Protein AF-A0A1V5V746-F1 (afdb_monomer_lite)

Sequence (304 aa):
MTKQKDRKTCINAGLAGAAGDVVSRYGSGVKEHIVAYGGVDNETGQTSKRSLKKISNYNRGNSDALNYDRVTKSQAGFSAEVKEVARRRAEEVIQGKKPTTVRTDDISGHMNDPLFDITSVISSNGDPISGASIQMKFMGSSPENAVDKMLGKSFQKYIDNNVKIMVPSDYYDGMKAELQKKIVSLEKKIERLKEQGKTDVLKQAQLDKYKVLDKNLQKSKVSNKEALEARNTPRLSTAKDVLRTGHRAGVKQAKTGALKMPVCCTVRLARKKEVIPISISAGWMRTWKQKRHWSSVAITARTY

pLDDT: mean 75.91, std 20.86, range [24.81, 95.69]

Secondary structure (DSSP, 8-state):
-HHHHHHHHHHHHHHHHHHHHHHHHHHHHHHHHHHHHHSB-TTT--B-S--HHHHHTS----TTSTTHHHHHHHHHHHHHHHHHHHHHHHHHHHTT-----EEGGGSTT-TT-SS-SEES-B-TTSPBPTTTEEEE----SSHHHHHHHHTSGGGHHHHHTT-EEEE-HHHHHHHHHHHHHHHHHHHHHHHHHHHTT---HHHHHHHHHHHHHHHHEEE-SS-HHHHHHHHH-HHHHHHHHHHHHHHHHHHHHHHHHHHHS-TT-----------PPP--------------------------

Structure (mmCIF, N/CA/C/O backbone):
data_AF-A0A1V5V746-F1
#
_entry.id   AF-A0A1V5V746-F1
#
loop_
_atom_site.group_PDB
_atom_site.id
_atom_site.type_symbol
_atom_site.label_atom_id
_atom_site.label_alt_id
_atom_site.label_comp_id
_atom_site.label_asym_id
_atom_site.label_entity_id
_atom_site.label_seq_id
_atom_site.pdbx_PDB_ins_code
_atom_site.Cartn_x
_atom_site.Cartn_y
_atom_site.Cartn_z
_atom_site.occupancy
_atom_site.B_iso_or_equiv
_atom_site.auth_seq_id
_atom_site.auth_comp_id
_atom_site.auth_asym_id
_atom_site.auth_atom_id
_atom_site.pdbx_PDB_model_num
ATOM 1 N N . MET A 1 1 ? -0.606 -37.998 -43.454 1.00 53.44 1 MET A N 1
ATOM 2 C CA . MET A 1 1 ? 0.516 -37.362 -42.716 1.00 53.44 1 MET A CA 1
ATOM 3 C C . MET A 1 1 ? 0.375 -35.842 -42.533 1.00 53.44 1 MET A C 1
ATOM 5 O O . MET A 1 1 ? 0.948 -35.317 -41.588 1.00 53.44 1 MET A O 1
ATOM 9 N N . THR A 1 2 ? -0.403 -35.129 -43.355 1.00 60.75 2 THR A N 1
ATOM 10 C CA . THR A 1 2 ? -0.594 -33.660 -43.307 1.00 60.75 2 THR A CA 1
ATOM 11 C C . THR A 1 2 ? -1.330 -33.157 -42.057 1.00 60.75 2 THR A C 1
ATOM 13 O O . THR A 1 2 ? -0.754 -32.390 -41.293 1.00 60.75 2 THR A O 1
ATOM 16 N N . LYS A 1 3 ? -2.505 -33.714 -41.718 1.00 61.56 3 LYS A N 1
ATOM 17 C CA . LYS A 1 3 ? -3.311 -33.278 -40.548 1.00 61.56 3 LYS A CA 1
ATOM 18 C C . LYS A 1 3 ? -2.562 -33.261 -39.202 1.00 61.56 3 LYS A C 1
ATOM 20 O O . LYS A 1 3 ? -2.829 -32.418 -38.350 1.00 61.56 3 LYS A O 1
ATOM 25 N N . GLN A 1 4 ? -1.629 -34.191 -38.979 1.00 64.19 4 GLN A N 1
ATOM 26 C CA . GLN A 1 4 ? -0.856 -34.260 -37.731 1.00 64.19 4 GLN A CA 1
ATOM 27 C C . GLN A 1 4 ? 0.259 -33.205 -37.680 1.00 64.19 4 GLN A C 1
ATOM 29 O O . GLN A 1 4 ? 0.575 -32.702 -36.601 1.00 64.19 4 GLN A O 1
ATOM 34 N N . LYS A 1 5 ? 0.835 -32.856 -38.838 1.00 65.44 5 LYS A N 1
ATOM 35 C CA . LYS A 1 5 ? 1.817 -31.776 -38.974 1.00 65.44 5 LYS A CA 1
ATOM 36 C C . LYS A 1 5 ? 1.133 -30.422 -38.772 1.00 65.44 5 LYS A C 1
ATOM 38 O O . LYS A 1 5 ? 1.600 -29.642 -37.952 1.00 65.44 5 LYS A O 1
ATOM 43 N N . ASP A 1 6 ? -0.036 -30.223 -39.376 1.00 65.88 6 ASP A N 1
ATOM 44 C CA . ASP A 1 6 ? -0.824 -28.988 -39.256 1.00 65.88 6 ASP A CA 1
ATOM 45 C C . ASP A 1 6 ? -1.304 -28.748 -37.815 1.00 65.88 6 ASP A C 1
ATOM 47 O O . ASP A 1 6 ? -1.201 -27.639 -37.288 1.00 65.88 6 ASP A O 1
ATOM 51 N N . ARG A 1 7 ? -1.721 -29.815 -37.114 1.00 63.22 7 ARG A N 1
ATOM 52 C CA . ARG A 1 7 ? -2.071 -29.751 -35.685 1.00 63.22 7 ARG A CA 1
ATOM 53 C C . ARG A 1 7 ? -0.875 -29.361 -34.810 1.00 63.22 7 ARG A C 1
ATOM 55 O O . ARG A 1 7 ? -1.035 -28.544 -33.907 1.00 63.22 7 ARG A O 1
ATOM 62 N N . LYS A 1 8 ? 0.318 -29.914 -35.066 1.00 69.94 8 LYS A N 1
ATOM 63 C CA . LYS A 1 8 ? 1.549 -29.535 -34.345 1.00 69.94 8 LYS A CA 1
ATOM 64 C C . LYS A 1 8 ? 1.924 -28.076 -34.611 1.00 69.94 8 LYS A C 1
ATOM 66 O O . LYS A 1 8 ? 2.254 -27.368 -33.667 1.00 69.94 8 LYS A O 1
ATOM 71 N N . THR A 1 9 ? 1.817 -27.611 -35.854 1.00 70.00 9 THR A N 1
ATOM 72 C CA . THR A 1 9 ? 2.080 -26.211 -36.219 1.00 70.00 9 THR A CA 1
ATOM 73 C C . THR A 1 9 ? 1.116 -25.253 -35.519 1.00 70.00 9 THR A C 1
ATOM 75 O O . THR A 1 9 ? 1.559 -24.263 -34.947 1.00 70.00 9 THR A O 1
ATOM 78 N N . CYS A 1 10 ? -0.180 -25.573 -35.472 1.00 64.69 10 CYS A N 1
ATOM 79 C CA . CYS A 1 10 ? -1.184 -24.771 -34.767 1.00 64.69 10 CYS A CA 1
ATOM 80 C C . CYS A 1 10 ? -0.933 -24.723 -33.246 1.00 64.69 10 CYS A C 1
ATOM 82 O O . CYS A 1 10 ? -0.973 -23.650 -32.644 1.00 64.69 10 CYS A O 1
ATOM 84 N N . ILE A 1 11 ? -0.590 -25.860 -32.627 1.00 71.44 11 ILE A N 1
ATOM 85 C CA . ILE A 1 11 ? -0.224 -25.919 -31.201 1.00 71.44 11 ILE A CA 1
ATOM 86 C C . ILE A 1 11 ? 1.036 -25.088 -30.928 1.00 71.44 11 ILE A C 1
ATOM 88 O O . ILE A 1 11 ? 1.058 -24.311 -29.975 1.00 71.44 11 ILE A O 1
ATOM 92 N N . ASN A 1 12 ? 2.059 -25.202 -31.776 1.00 70.75 12 ASN A N 1
ATOM 93 C CA . ASN A 1 12 ? 3.304 -24.447 -31.642 1.00 70.75 12 ASN A CA 1
ATOM 94 C C . ASN A 1 12 ? 3.083 -22.940 -31.822 1.00 70.75 12 ASN A C 1
ATOM 96 O O . ASN A 1 12 ? 3.614 -22.157 -31.042 1.00 70.75 12 ASN A O 1
ATOM 100 N N . ALA A 1 13 ? 2.259 -22.528 -32.788 1.00 67.25 13 ALA A N 1
ATOM 101 C CA . ALA A 1 13 ? 1.886 -21.129 -32.980 1.00 67.25 13 ALA A CA 1
ATOM 102 C C . ALA A 1 13 ? 1.096 -20.584 -31.777 1.00 67.25 13 ALA A C 1
ATOM 104 O O . ALA A 1 13 ? 1.386 -19.494 -31.289 1.00 67.25 13 ALA A O 1
ATOM 105 N N . GLY A 1 14 ? 0.158 -21.364 -31.230 1.00 69.38 14 GLY A N 1
ATOM 106 C CA . GLY A 1 14 ? -0.585 -20.996 -30.021 1.00 69.38 14 GLY A CA 1
ATOM 107 C C . GLY A 1 14 ? 0.285 -20.937 -28.758 1.00 69.38 14 GLY A C 1
ATOM 108 O O . GLY A 1 14 ? 0.050 -20.104 -27.881 1.00 69.38 14 GLY A O 1
ATOM 109 N N . LEU A 1 15 ? 1.306 -21.792 -28.653 1.00 69.62 15 LEU A N 1
ATOM 110 C CA . LEU A 1 15 ? 2.321 -21.744 -27.597 1.00 69.62 15 LEU A CA 1
ATOM 111 C C . 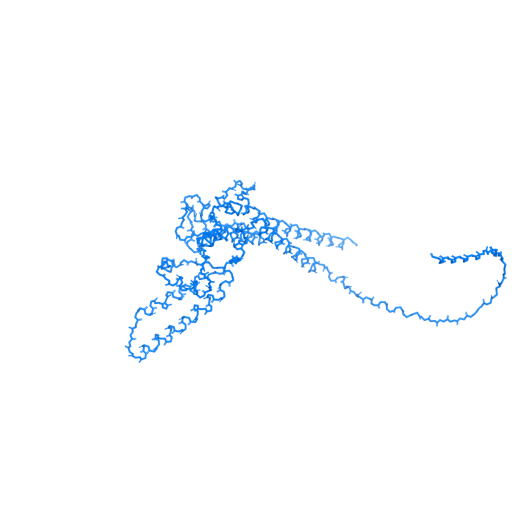LEU A 1 15 ? 3.222 -20.515 -27.738 1.00 69.62 15 LEU A C 1
ATOM 113 O O . LEU A 1 15 ? 3.442 -19.820 -26.749 1.00 69.62 15 LEU A O 1
ATOM 117 N N . ALA A 1 16 ? 3.697 -20.225 -28.950 1.00 71.25 16 ALA A N 1
ATOM 118 C CA . ALA A 1 16 ? 4.521 -19.058 -29.243 1.00 71.25 16 ALA A CA 1
ATOM 119 C C . ALA A 1 16 ? 3.759 -17.752 -28.973 1.00 71.25 16 ALA A C 1
ATOM 121 O O . ALA A 1 16 ? 4.287 -16.870 -28.303 1.00 71.25 16 ALA A O 1
ATOM 122 N N . GLY A 1 17 ? 2.494 -17.662 -29.397 1.00 71.44 17 GLY A N 1
ATOM 123 C CA . GLY A 1 17 ? 1.629 -16.519 -29.105 1.00 71.44 17 GLY A CA 1
ATOM 124 C C . GLY A 1 17 ? 1.370 -16.341 -27.607 1.00 71.44 17 GLY A C 1
ATOM 125 O O . GLY A 1 17 ? 1.505 -15.239 -27.084 1.00 71.44 17 GLY A O 1
ATOM 126 N N . ALA A 1 18 ? 1.081 -17.428 -26.882 1.00 71.50 18 ALA A N 1
ATOM 127 C CA . ALA A 1 18 ? 0.884 -17.369 -25.432 1.00 71.50 18 ALA A CA 1
ATOM 128 C C . ALA A 1 18 ? 2.172 -17.002 -24.671 1.00 71.50 18 ALA A C 1
ATOM 130 O O . ALA A 1 18 ? 2.116 -16.275 -23.682 1.00 71.50 18 ALA A O 1
ATOM 131 N N . ALA A 1 19 ? 3.332 -17.488 -25.120 1.00 73.94 19 ALA A N 1
ATOM 132 C CA . ALA A 1 19 ? 4.621 -17.102 -24.556 1.00 73.94 19 ALA A CA 1
ATOM 133 C C . ALA A 1 19 ? 4.940 -15.627 -24.848 1.00 73.94 19 ALA A C 1
ATOM 135 O O . ALA A 1 19 ? 5.371 -14.919 -23.941 1.00 73.94 19 ALA A O 1
ATOM 136 N N . GLY A 1 20 ? 4.669 -15.155 -26.069 1.00 77.62 20 GLY A N 1
ATOM 137 C CA . GLY A 1 20 ? 4.836 -13.755 -26.464 1.00 77.62 20 GLY A CA 1
ATOM 138 C C . GLY A 1 20 ? 3.977 -12.798 -25.636 1.00 77.62 20 GLY A C 1
ATOM 139 O O . GLY A 1 20 ? 4.490 -11.799 -25.139 1.00 77.62 20 GLY A O 1
ATOM 140 N N . ASP A 1 21 ? 2.707 -13.138 -25.400 1.00 82.00 21 ASP A N 1
ATOM 141 C CA . ASP A 1 21 ? 1.797 -12.351 -24.553 1.00 82.00 21 ASP A CA 1
ATOM 142 C C . ASP A 1 21 ? 2.277 -12.287 -23.091 1.00 82.00 21 ASP A C 1
ATOM 144 O O . ASP A 1 21 ? 2.307 -11.214 -22.488 1.00 82.00 21 ASP A O 1
ATOM 148 N N . VAL A 1 22 ? 2.745 -13.407 -22.521 1.00 83.88 22 VAL A N 1
ATOM 149 C CA . VAL A 1 22 ? 3.336 -13.421 -21.169 1.00 83.88 22 VAL A CA 1
ATOM 150 C C . VAL A 1 22 ? 4.584 -12.539 -21.110 1.00 83.88 22 VAL A C 1
ATOM 152 O O . VAL A 1 22 ? 4.694 -11.702 -20.218 1.00 83.88 22 VAL A O 1
ATOM 155 N N . VAL A 1 23 ? 5.518 -12.685 -22.050 1.00 85.81 23 VAL A N 1
ATOM 156 C CA . VAL A 1 23 ? 6.745 -11.872 -22.067 1.00 85.81 23 VAL A CA 1
ATOM 157 C C . VAL A 1 23 ? 6.411 -10.386 -22.196 1.00 85.81 23 VAL A C 1
ATOM 159 O O . VAL A 1 23 ? 6.950 -9.581 -21.440 1.00 85.81 23 VAL A O 1
ATOM 162 N N . SER A 1 24 ? 5.480 -10.031 -23.084 1.00 87.81 24 SER A N 1
ATOM 163 C CA . SER A 1 24 ? 5.048 -8.649 -23.291 1.00 87.81 24 SER A CA 1
ATOM 164 C C . SER A 1 24 ? 4.442 -8.046 -22.022 1.00 87.81 24 SER A C 1
ATOM 166 O O . SER A 1 24 ? 4.961 -7.055 -21.509 1.00 87.81 24 SER A O 1
ATOM 168 N N . ARG A 1 25 ? 3.412 -8.675 -21.438 1.00 90.19 25 ARG A N 1
ATOM 169 C CA . ARG A 1 25 ? 2.726 -8.130 -20.253 1.00 90.19 25 ARG A CA 1
ATOM 170 C C . ARG A 1 25 ? 3.641 -8.014 -19.041 1.00 90.19 25 ARG A C 1
ATOM 172 O O . ARG A 1 25 ? 3.601 -7.019 -18.322 1.00 90.19 25 ARG A O 1
ATOM 179 N N . TYR A 1 26 ? 4.471 -9.024 -18.792 1.00 91.88 26 TYR A N 1
ATOM 180 C CA . TYR A 1 26 ? 5.403 -8.974 -17.668 1.00 91.88 26 TYR A CA 1
ATOM 181 C C . TYR A 1 26 ? 6.555 -7.992 -17.922 1.00 91.88 26 TYR A C 1
ATOM 183 O O . TYR A 1 26 ? 6.991 -7.341 -16.975 1.00 91.88 26 TYR A O 1
ATOM 191 N N . GLY A 1 27 ? 7.001 -7.824 -19.172 1.00 90.56 27 GLY A N 1
ATOM 192 C CA . GLY A 1 27 ? 7.953 -6.783 -19.567 1.00 90.56 27 GLY A CA 1
ATOM 193 C C . GLY A 1 27 ? 7.403 -5.377 -19.321 1.00 90.56 27 GLY A C 1
ATOM 194 O O . GLY A 1 27 ? 8.053 -4.561 -18.668 1.00 90.56 27 GLY A O 1
ATOM 195 N N . SER A 1 28 ? 6.157 -5.122 -19.722 1.00 90.25 28 SER A N 1
ATOM 196 C CA . SER A 1 28 ? 5.461 -3.868 -19.418 1.00 90.25 28 SER A CA 1
ATOM 197 C C . SER A 1 28 ? 5.226 -3.686 -17.908 1.00 90.25 28 SER A C 1
ATOM 199 O O . SER A 1 28 ? 5.339 -2.578 -17.392 1.00 90.25 28 SER A O 1
ATOM 201 N N . GLY A 1 29 ? 5.001 -4.763 -17.148 1.00 91.44 29 GLY A N 1
ATOM 202 C CA . GLY A 1 29 ? 4.970 -4.706 -15.682 1.00 91.44 29 GLY A CA 1
ATOM 203 C C . GLY A 1 29 ? 6.323 -4.339 -15.051 1.00 91.44 29 GLY A C 1
ATOM 204 O O . GLY A 1 29 ? 6.372 -3.592 -14.077 1.00 91.44 29 GLY A O 1
ATOM 205 N N . VAL A 1 30 ? 7.438 -4.820 -15.614 1.00 92.75 30 VAL A N 1
ATOM 206 C CA . VAL A 1 30 ? 8.801 -4.424 -15.209 1.00 92.75 30 VAL A CA 1
ATOM 207 C C . VAL A 1 30 ? 9.046 -2.941 -15.490 1.00 92.75 30 VAL A C 1
ATOM 209 O O . VAL A 1 30 ? 9.606 -2.248 -14.637 1.00 92.75 30 VAL A O 1
ATOM 212 N N . LYS A 1 31 ? 8.583 -2.442 -16.641 1.00 93.56 31 LYS A N 1
ATOM 213 C CA . LYS A 1 31 ? 8.672 -1.026 -17.017 1.00 93.56 31 LYS A CA 1
ATOM 214 C C . LYS A 1 31 ? 8.056 -0.116 -15.950 1.00 93.56 31 LYS A C 1
ATOM 216 O O . LYS A 1 31 ? 8.712 0.839 -15.546 1.00 93.56 31 LYS A O 1
ATOM 221 N N . GLU A 1 32 ? 6.886 -0.446 -15.402 1.00 92.69 32 GLU A N 1
ATOM 222 C CA . GLU A 1 32 ? 6.247 0.348 -14.334 1.00 92.69 32 GLU A CA 1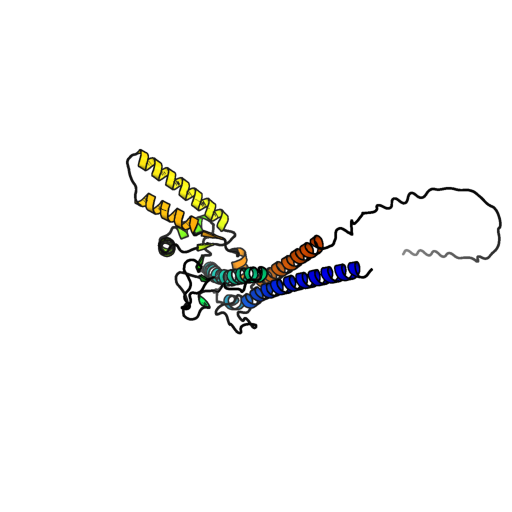
ATOM 223 C C . GLU A 1 32 ? 7.149 0.534 -13.093 1.00 92.69 32 GLU A C 1
ATOM 225 O O . GLU A 1 32 ? 7.175 1.605 -12.486 1.00 92.69 32 GLU A O 1
ATOM 230 N N . HIS A 1 33 ? 7.963 -0.465 -12.732 1.00 93.88 33 HIS A N 1
ATOM 231 C CA . HIS A 1 33 ? 8.931 -0.335 -11.635 1.00 93.88 33 HIS A CA 1
ATOM 232 C C . HIS A 1 33 ? 10.123 0.566 -11.990 1.00 93.88 33 HIS A C 1
ATOM 234 O O . HIS A 1 33 ? 10.611 1.311 -11.138 1.00 93.88 33 HIS A O 1
ATOM 240 N N . ILE A 1 34 ? 10.581 0.530 -13.243 1.00 92.69 34 ILE A N 1
ATOM 241 C CA . ILE A 1 34 ? 11.672 1.383 -13.737 1.00 92.69 34 ILE A CA 1
ATOM 242 C C . ILE A 1 34 ? 11.211 2.844 -13.815 1.00 92.69 34 ILE A C 1
ATOM 244 O O . ILE A 1 34 ? 11.929 3.737 -13.358 1.00 92.69 34 ILE A O 1
ATOM 248 N N . VAL A 1 35 ? 9.994 3.081 -14.311 1.00 91.94 35 VAL A N 1
ATOM 249 C CA . VAL A 1 35 ? 9.358 4.406 -14.330 1.00 91.94 35 VAL A CA 1
ATOM 250 C C . VAL A 1 35 ? 9.223 4.945 -12.911 1.00 91.94 35 VAL A C 1
ATOM 252 O O . VAL A 1 35 ? 9.612 6.078 -12.654 1.00 91.94 35 VAL A O 1
ATOM 255 N N . ALA A 1 36 ? 8.786 4.131 -11.951 1.00 92.25 36 ALA A N 1
ATOM 256 C CA . ALA A 1 36 ? 8.692 4.541 -10.551 1.00 92.25 36 ALA A CA 1
ATOM 257 C C . ALA A 1 36 ? 10.053 4.936 -9.935 1.00 92.25 36 ALA A C 1
ATOM 259 O O . ALA A 1 36 ? 10.139 5.850 -9.106 1.00 92.25 36 ALA A O 1
ATOM 260 N N . TYR A 1 37 ? 11.139 4.278 -10.354 1.00 93.38 37 TYR A N 1
ATOM 261 C CA . TYR A 1 37 ? 12.495 4.639 -9.944 1.00 93.38 37 TYR A CA 1
ATOM 262 C C . TYR A 1 37 ? 12.962 5.966 -10.549 1.00 93.38 37 TYR A C 1
ATOM 264 O O . TYR A 1 37 ? 13.429 6.841 -9.813 1.00 93.38 37 TYR A O 1
ATOM 272 N N . GLY A 1 38 ? 12.856 6.102 -11.874 1.00 88.50 38 GLY A N 1
ATOM 273 C CA . GLY A 1 38 ? 13.370 7.248 -12.628 1.00 88.50 38 GLY A CA 1
ATOM 274 C C . GLY A 1 38 ? 12.488 8.493 -12.531 1.00 88.50 38 GLY A C 1
ATOM 275 O O . GLY A 1 38 ? 13.003 9.600 -12.391 1.00 88.50 38 GLY A O 1
ATOM 276 N N . GLY A 1 39 ? 11.172 8.304 -12.517 1.00 87.12 39 GLY A N 1
ATOM 277 C CA . GLY A 1 39 ? 10.153 9.353 -12.572 1.00 87.12 39 GLY A CA 1
ATOM 278 C C . GLY A 1 39 ? 9.762 9.781 -13.980 1.00 87.12 39 GLY A C 1
ATOM 279 O O . GLY A 1 39 ? 9.050 10.766 -14.109 1.00 87.12 39 GLY A O 1
ATOM 280 N N . VAL A 1 40 ? 10.239 9.095 -15.019 1.00 86.81 40 VAL A N 1
ATOM 281 C CA . VAL A 1 40 ? 9.947 9.425 -16.418 1.00 86.81 40 VAL A CA 1
ATOM 282 C C . VAL A 1 40 ? 9.443 8.172 -17.109 1.00 86.81 40 VAL A C 1
ATOM 284 O O . VAL A 1 40 ? 10.111 7.135 -17.081 1.00 86.81 40 VAL A O 1
ATOM 287 N N . ASP A 1 41 ? 8.268 8.272 -17.716 1.00 85.62 41 ASP A N 1
ATOM 288 C CA . ASP A 1 41 ? 7.744 7.270 -18.627 1.00 85.62 41 ASP A CA 1
ATOM 289 C C . ASP A 1 41 ? 8.081 7.665 -20.066 1.00 85.62 41 ASP A C 1
ATOM 291 O O . ASP A 1 41 ? 7.444 8.535 -20.654 1.00 85.62 41 ASP A O 1
ATOM 295 N N . ASN A 1 42 ? 9.085 7.008 -20.645 1.00 81.94 42 ASN A N 1
ATOM 296 C CA . ASN A 1 42 ? 9.525 7.283 -22.014 1.00 81.94 42 ASN A CA 1
ATOM 297 C C . ASN A 1 42 ? 8.527 6.806 -23.083 1.00 81.94 42 ASN A C 1
ATOM 299 O O . ASN A 1 42 ? 8.652 7.209 -24.233 1.00 81.94 42 ASN A O 1
ATOM 303 N N . GLU A 1 43 ? 7.553 5.957 -22.735 1.00 78.38 43 GLU A N 1
ATOM 304 C CA . GLU A 1 43 ? 6.527 5.513 -23.688 1.00 78.38 43 GLU A CA 1
ATOM 305 C C . GLU A 1 43 ? 5.401 6.541 -23.831 1.00 78.38 43 GLU A C 1
ATOM 307 O O . GLU A 1 43 ? 4.816 6.675 -24.902 1.00 78.38 43 GLU A O 1
ATOM 312 N N . THR A 1 44 ? 5.086 7.263 -22.754 1.00 76.50 44 THR A N 1
ATOM 313 C CA . THR A 1 44 ? 3.990 8.245 -22.722 1.00 76.50 44 THR A CA 1
ATOM 314 C C . THR 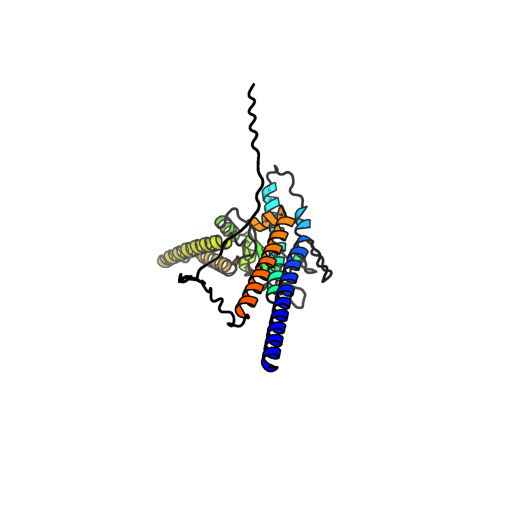A 1 44 ? 4.479 9.693 -22.661 1.00 76.50 44 THR A C 1
ATOM 316 O O . THR A 1 44 ? 3.676 10.613 -22.793 1.00 76.50 44 THR A O 1
ATOM 319 N N . GLY A 1 45 ? 5.778 9.913 -22.438 1.00 75.38 45 GLY A N 1
ATOM 320 C CA . GLY A 1 45 ? 6.378 11.230 -22.207 1.00 75.38 45 GLY A CA 1
ATOM 321 C C . GLY A 1 45 ? 6.032 11.841 -20.843 1.00 75.38 45 GLY A C 1
ATOM 322 O O . GLY A 1 45 ? 6.418 12.975 -20.559 1.00 75.38 45 GLY A O 1
ATOM 323 N N . GLN A 1 46 ? 5.302 11.121 -19.985 1.00 78.75 46 GLN A N 1
ATOM 324 C CA . GLN A 1 46 ? 4.860 11.640 -18.694 1.00 78.75 46 GLN A CA 1
ATOM 325 C C . GLN A 1 46 ? 6.005 11.650 -17.681 1.00 78.75 46 GLN A C 1
ATOM 327 O O . GLN A 1 46 ? 6.740 10.675 -17.524 1.00 78.75 46 GLN A O 1
ATOM 332 N N . THR A 1 47 ? 6.132 12.758 -16.952 1.00 80.94 47 THR A N 1
ATOM 333 C CA . THR A 1 47 ? 7.110 12.907 -15.869 1.00 80.94 47 THR A CA 1
ATOM 334 C C . THR A 1 47 ? 6.384 13.021 -14.535 1.00 80.94 47 THR A C 1
ATOM 336 O O . THR A 1 47 ? 5.634 13.969 -14.307 1.00 80.94 47 THR A O 1
ATOM 339 N N . SER A 1 48 ? 6.621 12.068 -13.636 1.00 82.38 48 SER A N 1
ATOM 340 C CA . SER A 1 48 ? 6.087 12.080 -12.274 1.00 82.38 48 SER A CA 1
ATOM 341 C C . SER A 1 48 ? 6.777 13.151 -11.434 1.00 82.38 48 SER A C 1
ATOM 343 O O . SER A 1 48 ? 8.000 13.326 -11.482 1.00 82.38 48 SER A O 1
ATOM 345 N N . LYS A 1 49 ? 6.021 13.837 -10.571 1.00 79.88 49 LYS A N 1
ATOM 346 C CA . LYS A 1 49 ? 6.586 14.901 -9.718 1.00 79.88 49 LYS A CA 1
ATOM 347 C C . LYS A 1 49 ? 7.580 14.355 -8.688 1.00 79.88 49 LYS A C 1
ATOM 349 O O . LYS A 1 49 ? 8.551 15.039 -8.319 1.00 79.88 49 LYS A O 1
ATOM 354 N N . ARG A 1 50 ? 7.340 13.124 -8.223 1.00 84.38 50 ARG A N 1
ATOM 355 C CA . ARG A 1 50 ? 8.165 12.380 -7.261 1.00 84.38 50 ARG A CA 1
ATOM 356 C C . ARG A 1 50 ? 8.520 11.002 -7.820 1.00 84.38 50 ARG A C 1
ATOM 358 O O . ARG A 1 50 ? 7.659 10.287 -8.310 1.00 84.38 50 ARG A O 1
ATOM 365 N N . SER A 1 51 ? 9.785 10.619 -7.681 1.00 91.12 51 SER A N 1
ATOM 366 C CA . SER A 1 51 ? 10.304 9.290 -8.024 1.00 91.12 51 SER A CA 1
ATOM 367 C C . SER A 1 51 ? 11.119 8.731 -6.869 1.00 91.12 51 SER A C 1
ATOM 369 O O . SER A 1 51 ? 11.565 9.498 -6.011 1.00 91.12 51 SER A O 1
ATOM 371 N N . LEU A 1 52 ? 11.361 7.418 -6.835 1.00 91.56 52 LEU A N 1
ATOM 372 C CA . LEU A 1 52 ? 12.160 6.823 -5.754 1.00 91.56 52 LEU A CA 1
ATOM 373 C C . LEU A 1 52 ? 13.569 7.425 -5.695 1.00 91.56 52 LEU A C 1
ATOM 375 O O . LEU A 1 52 ? 14.069 7.697 -4.605 1.00 91.56 52 LEU A O 1
ATOM 379 N N . LYS A 1 53 ? 14.178 7.705 -6.857 1.00 92.25 53 LYS A N 1
ATOM 380 C CA . LYS A 1 53 ? 15.483 8.376 -6.949 1.00 92.25 53 LYS A CA 1
ATOM 381 C C . LYS A 1 53 ? 15.439 9.811 -6.420 1.00 92.25 53 LYS A C 1
ATOM 383 O O . LYS A 1 53 ? 16.391 10.249 -5.784 1.00 92.25 53 LYS A O 1
ATOM 388 N N . LYS A 1 54 ? 14.359 10.557 -6.674 1.00 91.56 54 LYS A N 1
ATOM 389 C CA . LYS A 1 54 ? 14.213 11.934 -6.178 1.00 91.56 54 LYS A CA 1
ATOM 390 C C . LYS A 1 54 ? 13.949 11.955 -4.674 1.00 91.56 54 LYS A C 1
ATOM 392 O O . LYS A 1 54 ? 14.598 12.720 -3.968 1.00 91.56 54 LYS A O 1
ATOM 397 N N . ILE A 1 55 ? 13.059 11.082 -4.191 1.00 89.56 55 ILE A N 1
ATOM 398 C CA . ILE A 1 55 ? 12.719 10.956 -2.769 1.00 89.56 55 ILE A CA 1
ATOM 399 C C . ILE A 1 55 ? 13.980 10.590 -1.998 1.00 89.56 55 ILE A C 1
ATOM 401 O O . ILE A 1 55 ? 14.421 11.421 -1.221 1.00 89.56 55 ILE A O 1
ATOM 405 N N . SER A 1 56 ? 14.623 9.458 -2.309 1.00 89.94 56 SER A N 1
ATOM 406 C CA . SER A 1 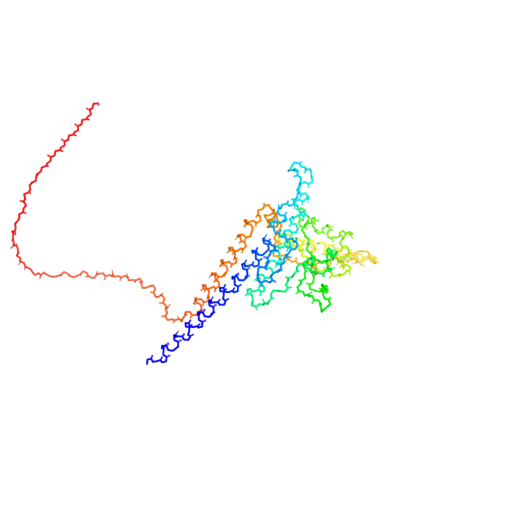56 ? 16.079 9.375 -2.498 1.00 89.94 56 SER A CA 1
ATOM 407 C C . SER A 1 56 ? 16.979 10.397 -1.812 1.00 89.94 56 SER A C 1
ATOM 409 O O . SER A 1 56 ? 17.664 10.129 -0.823 1.00 89.94 56 SER A O 1
ATOM 411 N N . ASN A 1 57 ? 16.987 11.574 -2.425 1.00 90.69 57 ASN A N 1
ATOM 412 C CA . ASN A 1 57 ? 17.934 12.647 -2.193 1.00 90.69 57 ASN A CA 1
ATOM 413 C C . ASN A 1 57 ? 17.353 13.769 -1.323 1.00 90.69 57 ASN A C 1
ATOM 415 O O . ASN A 1 57 ? 18.030 14.762 -1.081 1.00 90.69 57 ASN A O 1
ATOM 419 N N . TYR A 1 58 ? 16.106 13.649 -0.849 1.00 89.00 58 TYR A N 1
ATOM 420 C CA . TYR A 1 58 ? 15.547 14.616 0.095 1.00 89.00 58 TYR A CA 1
ATOM 421 C C . TYR A 1 58 ? 16.375 14.643 1.373 1.00 89.00 58 TYR A C 1
ATOM 423 O O . TYR A 1 58 ? 16.734 13.587 1.906 1.00 89.00 58 TYR A O 1
ATOM 431 N N . ASN A 1 59 ? 16.617 15.856 1.866 1.00 85.00 59 ASN A N 1
ATOM 432 C CA . ASN A 1 59 ? 17.385 16.098 3.073 1.00 85.00 59 ASN A CA 1
ATOM 433 C C . ASN A 1 59 ? 16.723 15.419 4.288 1.00 85.00 59 ASN A C 1
ATOM 435 O O . ASN A 1 59 ? 15.501 15.470 4.456 1.00 85.00 59 ASN A O 1
ATOM 439 N N . ARG A 1 60 ? 17.536 14.762 5.118 1.00 79.62 60 ARG A N 1
ATOM 440 C CA . ARG A 1 60 ? 17.129 14.098 6.369 1.00 79.62 60 ARG A CA 1
ATOM 441 C C . ARG A 1 60 ? 17.800 14.709 7.600 1.00 79.62 60 ARG A C 1
ATOM 443 O O . ARG A 1 60 ? 17.501 14.289 8.712 1.00 79.62 60 ARG A O 1
ATOM 450 N N . GLY A 1 61 ? 18.654 15.713 7.402 1.00 78.88 61 GLY A N 1
ATOM 451 C CA . GLY A 1 61 ? 19.560 16.212 8.427 1.00 78.88 61 GLY A CA 1
ATOM 452 C C . GLY A 1 61 ? 20.662 15.203 8.756 1.00 78.88 61 GLY A C 1
ATOM 453 O O . GLY A 1 61 ? 20.853 14.215 8.043 1.00 78.88 61 GLY A O 1
ATOM 454 N N . ASN A 1 62 ? 21.379 15.473 9.845 1.00 76.38 62 ASN A N 1
ATOM 455 C CA . ASN A 1 62 ? 22.375 14.561 10.401 1.00 76.38 62 ASN A CA 1
ATOM 456 C C . ASN A 1 62 ? 21.697 13.283 10.940 1.00 76.38 62 ASN A C 1
ATOM 458 O O . ASN A 1 62 ? 20.592 13.370 11.479 1.00 76.38 62 ASN A O 1
ATOM 462 N N . SER A 1 63 ? 22.352 12.124 10.821 1.00 75.69 63 SER A N 1
ATOM 463 C CA . SER A 1 63 ? 21.890 10.848 11.389 1.00 75.69 63 SER A CA 1
ATOM 464 C C . SER A 1 63 ? 21.636 10.929 12.890 1.00 75.69 63 SER A C 1
ATOM 466 O O . SER A 1 63 ? 20.713 10.289 13.381 1.00 75.69 63 SER A O 1
ATOM 468 N N . ASP A 1 64 ? 22.400 11.768 13.588 1.00 75.31 64 ASP A N 1
ATOM 469 C CA . ASP A 1 64 ? 22.317 11.915 15.045 1.00 75.31 64 ASP A CA 1
ATOM 470 C C . ASP A 1 64 ? 21.231 12.912 15.475 1.00 75.31 64 ASP A C 1
ATOM 472 O O . ASP A 1 64 ? 20.989 13.131 16.662 1.00 75.31 64 ASP A O 1
ATOM 476 N N . ALA A 1 65 ? 20.557 13.553 14.515 1.00 76.75 65 ALA A N 1
ATOM 477 C CA . ALA A 1 65 ? 19.477 14.470 14.827 1.00 76.75 65 ALA A CA 1
ATOM 478 C C . ALA A 1 65 ? 18.278 13.698 15.394 1.00 76.75 65 ALA A C 1
ATOM 480 O O . ALA A 1 65 ? 17.775 12.764 14.773 1.00 76.75 65 ALA A O 1
ATOM 481 N N . LEU A 1 66 ? 17.716 14.183 16.506 1.00 73.12 66 LEU A N 1
ATOM 482 C CA . LEU A 1 66 ? 16.524 13.613 17.160 1.00 73.12 66 LEU A CA 1
ATOM 483 C C . LEU A 1 66 ? 15.331 13.396 16.208 1.00 73.12 66 LEU A C 1
ATOM 485 O O . LEU A 1 66 ? 14.478 12.541 16.432 1.00 73.12 66 LEU A O 1
ATOM 489 N N . ASN A 1 67 ? 15.259 14.176 15.127 1.00 79.50 67 ASN A N 1
ATOM 490 C CA . ASN A 1 67 ? 14.182 14.115 14.143 1.00 79.50 67 ASN A CA 1
ATOM 491 C C . ASN A 1 67 ? 14.481 13.218 12.932 1.00 79.50 67 ASN A C 1
ATOM 493 O O . ASN A 1 67 ? 13.583 13.036 12.102 1.00 79.50 67 ASN A O 1
ATOM 497 N N . TYR A 1 68 ? 15.689 12.656 12.815 1.00 82.19 68 TYR A N 1
ATOM 498 C CA . TYR A 1 68 ? 16.126 11.888 11.648 1.00 82.19 68 TYR A CA 1
ATOM 499 C C . TYR A 1 68 ? 15.157 10.747 11.330 1.00 82.19 68 TYR A C 1
ATOM 501 O O . TYR A 1 68 ? 14.652 10.642 10.209 1.00 82.19 68 TYR A O 1
ATOM 509 N N . ASP A 1 69 ? 14.793 9.948 12.331 1.00 82.00 69 ASP A N 1
ATOM 510 C CA . ASP A 1 69 ? 13.872 8.821 12.167 1.00 82.00 69 ASP A CA 1
ATOM 511 C C . ASP A 1 69 ? 12.463 9.258 11.774 1.00 82.00 69 ASP A C 1
ATOM 513 O O . ASP A 1 69 ? 11.807 8.621 10.945 1.00 82.00 69 ASP A O 1
ATOM 517 N N . ARG A 1 70 ? 11.985 10.371 12.336 1.00 83.19 70 ARG A N 1
ATOM 518 C CA . ARG A 1 70 ? 10.655 10.906 12.029 1.00 83.19 70 ARG A CA 1
ATOM 519 C C . ARG A 1 70 ? 10.581 11.391 10.582 1.00 83.19 70 ARG A C 1
ATOM 521 O O . ARG A 1 70 ? 9.628 11.067 9.872 1.00 83.19 70 ARG A O 1
ATOM 528 N N . VAL A 1 71 ? 11.599 12.127 10.137 1.00 85.50 71 VAL A N 1
ATOM 529 C CA . VAL A 1 71 ? 11.713 12.623 8.757 1.00 85.50 71 VAL A CA 1
ATOM 530 C C . VAL A 1 71 ? 11.866 11.454 7.786 1.00 85.50 71 VAL A C 1
ATOM 532 O O . VAL A 1 71 ? 11.175 11.401 6.770 1.00 85.50 71 VAL A O 1
ATOM 535 N N . THR A 1 72 ? 12.690 10.470 8.141 1.00 86.19 72 THR A N 1
ATOM 536 C CA . THR A 1 72 ? 12.874 9.234 7.375 1.00 86.19 72 THR A CA 1
ATOM 537 C C . THR A 1 72 ? 11.559 8.499 7.164 1.00 86.19 72 THR A C 1
ATOM 539 O O . THR A 1 72 ? 11.233 8.151 6.032 1.00 86.19 72 THR A O 1
ATOM 542 N N . LYS A 1 73 ? 10.787 8.275 8.235 1.00 86.62 73 LYS A N 1
ATOM 543 C CA . LYS A 1 73 ? 9.494 7.579 8.166 1.00 86.62 73 LYS A CA 1
ATOM 544 C C . LYS A 1 73 ? 8.490 8.339 7.301 1.00 86.62 73 LYS A C 1
ATOM 546 O O . LYS A 1 73 ? 7.805 7.724 6.492 1.00 86.62 73 LYS A O 1
ATOM 551 N N . SER A 1 74 ? 8.457 9.668 7.409 1.00 85.75 74 SER A N 1
ATOM 552 C CA . SER A 1 74 ? 7.619 10.513 6.549 1.00 85.75 74 SER A CA 1
ATOM 553 C C . SER A 1 74 ? 7.983 10.357 5.066 1.00 85.75 74 SER A C 1
ATOM 555 O O . SER A 1 74 ? 7.133 10.062 4.229 1.00 85.75 74 SER A O 1
ATOM 557 N N . GLN A 1 75 ? 9.274 10.443 4.736 1.00 89.12 75 GLN A N 1
ATOM 558 C CA . GLN A 1 75 ? 9.754 10.293 3.359 1.00 89.12 75 GLN A CA 1
ATOM 559 C C . GLN A 1 75 ? 9.622 8.851 2.832 1.00 89.12 75 GLN A C 1
ATOM 561 O O . GLN A 1 75 ? 9.439 8.633 1.630 1.00 89.12 75 GLN A O 1
ATOM 566 N N . ALA A 1 76 ? 9.684 7.854 3.716 1.00 89.56 76 ALA A N 1
ATOM 567 C CA . ALA A 1 76 ? 9.357 6.471 3.389 1.00 89.56 76 ALA A CA 1
ATOM 568 C C . ALA A 1 76 ? 7.874 6.315 3.027 1.00 89.56 76 ALA A C 1
ATOM 570 O O . ALA A 1 76 ? 7.576 5.559 2.110 1.00 89.56 76 ALA A O 1
ATOM 571 N N . GLY A 1 77 ? 6.967 7.086 3.639 1.00 88.38 77 GLY A N 1
ATOM 572 C CA . GLY A 1 77 ? 5.564 7.177 3.218 1.00 88.38 77 GLY A CA 1
ATOM 573 C C . GLY A 1 77 ? 5.418 7.573 1.744 1.00 88.38 77 GLY A C 1
ATOM 574 O O . GLY A 1 77 ? 4.773 6.861 0.979 1.00 88.38 77 GLY A O 1
ATOM 575 N N . PHE A 1 78 ? 6.135 8.610 1.297 1.00 89.19 78 PHE A N 1
ATOM 576 C CA . PHE A 1 78 ? 6.147 8.985 -0.127 1.00 89.19 78 PHE A CA 1
ATOM 577 C C . PHE A 1 78 ? 6.730 7.884 -1.021 1.00 89.19 78 PHE A C 1
ATOM 579 O O . PHE A 1 78 ? 6.253 7.653 -2.132 1.00 89.19 78 PHE A O 1
ATOM 586 N N . SER A 1 79 ? 7.760 7.181 -0.542 1.00 91.56 79 SER A N 1
ATOM 587 C CA . SER A 1 79 ? 8.361 6.059 -1.278 1.00 91.56 79 SER A CA 1
ATOM 588 C C . SER A 1 79 ? 7.394 4.877 -1.389 1.00 91.56 79 SER A C 1
ATOM 590 O O . SER A 1 79 ? 7.350 4.206 -2.423 1.00 91.56 79 SER A O 1
ATOM 592 N N . ALA A 1 80 ? 6.592 4.641 -0.348 1.00 91.88 80 ALA A N 1
ATOM 593 C CA . ALA A 1 80 ? 5.543 3.639 -0.357 1.00 91.88 80 ALA A CA 1
ATOM 594 C C . ALA A 1 80 ? 4.504 3.950 -1.434 1.00 91.88 80 ALA A C 1
ATOM 596 O O . ALA A 1 80 ? 4.115 3.038 -2.153 1.00 91.88 80 ALA A O 1
ATOM 597 N N . GLU A 1 81 ? 4.080 5.212 -1.580 1.00 89.44 81 GLU A N 1
ATOM 598 C CA . GLU A 1 81 ? 3.050 5.606 -2.559 1.00 89.44 81 GLU A CA 1
ATOM 599 C C . GLU A 1 81 ? 3.511 5.314 -3.983 1.00 89.44 81 GLU A C 1
ATOM 601 O O . GLU A 1 81 ? 2.798 4.681 -4.761 1.00 89.44 81 GLU A O 1
ATOM 606 N N . VAL A 1 82 ? 4.740 5.731 -4.307 1.00 91.44 82 VAL A N 1
ATOM 607 C CA . VAL A 1 82 ? 5.355 5.472 -5.614 1.00 91.44 82 VAL A CA 1
ATOM 608 C C . VAL A 1 82 ? 5.416 3.964 -5.891 1.00 91.44 82 VAL A C 1
ATOM 610 O O . VAL A 1 82 ? 5.056 3.519 -6.981 1.00 91.44 82 VAL A O 1
ATOM 613 N N . LYS A 1 83 ? 5.803 3.150 -4.899 1.00 93.69 83 LYS A N 1
ATOM 614 C CA . LYS A 1 83 ? 5.849 1.685 -5.046 1.00 93.69 83 LYS A CA 1
ATOM 615 C C . LYS A 1 83 ? 4.476 1.035 -5.137 1.00 93.69 83 LYS A C 1
ATOM 617 O O . LYS A 1 83 ? 4.325 0.073 -5.888 1.00 93.69 83 LYS A O 1
ATOM 622 N N . GLU A 1 84 ? 3.497 1.509 -4.378 1.00 92.62 84 GLU A N 1
ATOM 623 C CA . GLU A 1 84 ? 2.139 0.970 -4.383 1.00 92.62 84 GLU A CA 1
ATOM 624 C C . GLU A 1 84 ? 1.510 1.156 -5.762 1.00 92.62 84 GLU A C 1
ATOM 626 O O . GLU A 1 84 ? 1.009 0.191 -6.342 1.00 92.62 84 GLU A O 1
ATOM 631 N N . VAL A 1 85 ? 1.623 2.361 -6.328 1.00 91.12 85 VAL A N 1
ATOM 632 C CA . VAL A 1 85 ? 1.143 2.661 -7.681 1.00 91.12 85 VAL A CA 1
ATOM 633 C C . VAL A 1 85 ? 1.865 1.805 -8.716 1.00 91.12 85 VAL A C 1
ATOM 635 O O . VAL A 1 85 ? 1.199 1.130 -9.498 1.00 91.12 85 VAL A O 1
ATOM 638 N N . ALA A 1 86 ? 3.196 1.710 -8.658 1.00 92.31 86 ALA A N 1
ATOM 639 C CA . ALA A 1 86 ? 3.964 0.861 -9.571 1.00 92.31 86 ALA A CA 1
ATOM 640 C C . ALA A 1 86 ? 3.528 -0.613 -9.509 1.00 92.31 86 ALA A C 1
ATOM 642 O O . ALA A 1 86 ? 3.325 -1.257 -10.534 1.00 92.31 86 ALA A O 1
ATOM 643 N N . ARG A 1 87 ? 3.323 -1.158 -8.302 1.00 94.12 87 ARG A N 1
ATOM 644 C CA . ARG A 1 87 ? 2.845 -2.537 -8.100 1.00 94.12 87 ARG A CA 1
ATOM 645 C C . ARG A 1 87 ? 1.389 -2.723 -8.528 1.00 94.12 87 ARG A C 1
ATOM 647 O O . ARG A 1 87 ? 1.001 -3.832 -8.886 1.00 94.12 87 ARG A O 1
ATOM 654 N N . ARG A 1 88 ? 0.533 -1.704 -8.448 1.00 92.25 88 ARG A N 1
ATOM 655 C CA . ARG A 1 88 ? -0.851 -1.771 -8.952 1.00 92.25 88 ARG A CA 1
ATOM 656 C C . ARG A 1 88 ? -0.888 -1.762 -10.468 1.00 92.25 88 ARG A C 1
ATOM 658 O O . ARG A 1 88 ? -1.417 -2.716 -11.031 1.00 92.25 88 ARG A O 1
ATOM 665 N N . ARG A 1 89 ? -0.219 -0.795 -11.090 1.00 91.25 89 ARG A N 1
ATOM 666 C CA . ARG A 1 89 ? -0.088 -0.688 -12.547 1.00 91.25 89 ARG A CA 1
ATOM 667 C C . ARG A 1 89 ? 0.554 -1.936 -13.150 1.00 91.25 89 ARG A C 1
ATOM 669 O O . ARG A 1 89 ? 0.023 -2.488 -14.106 1.00 91.25 89 ARG A O 1
ATOM 676 N N . ALA A 1 90 ? 1.610 -2.468 -12.528 1.00 92.44 90 ALA A N 1
ATOM 677 C CA . ALA A 1 90 ? 2.221 -3.720 -12.970 1.00 92.44 90 ALA A CA 1
ATOM 678 C C . ALA A 1 90 ? 1.230 -4.899 -12.958 1.00 92.44 90 ALA A C 1
ATOM 680 O O . ALA A 1 90 ? 1.193 -5.667 -13.914 1.00 92.44 90 ALA A O 1
ATOM 681 N N . GLU A 1 91 ? 0.387 -5.046 -11.925 1.00 93.00 91 GLU A N 1
ATOM 682 C CA . GLU A 1 91 ? -0.646 -6.096 -11.932 1.00 93.00 91 GLU A CA 1
ATOM 683 C C . GLU A 1 91 ? -1.755 -5.840 -12.957 1.00 93.00 91 GLU A C 1
ATOM 685 O O . GLU A 1 91 ? -2.244 -6.796 -13.551 1.00 93.00 91 GLU A O 1
ATOM 690 N N . GLU A 1 92 ? -2.167 -4.587 -13.163 1.00 91.06 92 GLU A N 1
ATOM 691 C CA . GLU A 1 92 ? -3.159 -4.224 -14.186 1.00 91.06 92 GLU A CA 1
ATOM 692 C C . GLU A 1 92 ? -2.671 -4.674 -15.567 1.00 91.06 92 GLU A C 1
ATOM 694 O O . GLU A 1 92 ? -3.366 -5.414 -16.265 1.00 91.06 92 GLU A O 1
ATOM 699 N N . VAL A 1 93 ? -1.422 -4.345 -15.893 1.00 89.75 93 VAL A N 1
ATOM 700 C CA . VAL A 1 93 ? -0.766 -4.730 -17.144 1.00 89.75 93 VAL A CA 1
ATOM 701 C C . VAL A 1 93 ? -0.589 -6.248 -17.256 1.00 89.75 93 VAL A C 1
ATOM 703 O O . VAL A 1 93 ? -0.914 -6.830 -18.291 1.00 89.75 93 VAL A O 1
ATOM 706 N N . ILE A 1 94 ? -0.159 -6.932 -16.188 1.00 89.69 94 ILE A N 1
ATOM 707 C CA . ILE A 1 94 ? -0.048 -8.404 -16.161 1.00 89.69 94 ILE A CA 1
ATOM 708 C C . ILE A 1 94 ? -1.413 -9.070 -16.413 1.00 89.69 94 ILE A C 1
ATOM 710 O O . ILE A 1 94 ? -1.496 -10.099 -17.090 1.00 89.69 94 ILE A O 1
ATOM 714 N N . GLN A 1 95 ? -2.501 -8.469 -15.927 1.00 89.44 95 GLN A N 1
ATOM 715 C CA . GLN A 1 95 ? -3.871 -8.920 -16.190 1.00 89.44 95 GLN A CA 1
ATOM 716 C C . GLN A 1 95 ? -4.363 -8.595 -17.611 1.00 89.44 95 GLN A C 1
ATOM 718 O O . GLN A 1 95 ? -5.441 -9.048 -17.987 1.00 89.44 95 GLN A O 1
ATOM 723 N N . GLY A 1 96 ? -3.585 -7.868 -18.418 1.00 84.38 96 GLY A N 1
ATOM 724 C CA . GLY A 1 96 ? -3.971 -7.418 -19.758 1.00 84.38 96 GLY A CA 1
ATOM 725 C C . GLY A 1 96 ? -4.888 -6.193 -19.751 1.00 84.38 96 GLY A C 1
ATOM 726 O O . GLY A 1 96 ? -5.554 -5.923 -20.746 1.00 84.38 96 GLY A O 1
ATOM 727 N N . LYS A 1 97 ? -4.960 -5.466 -18.631 1.00 87.50 97 LYS A N 1
ATOM 728 C CA . LYS A 1 97 ? -5.708 -4.211 -18.508 1.00 87.50 97 LYS A CA 1
ATOM 729 C C . LYS A 1 97 ? -4.776 -3.032 -18.770 1.00 87.50 97 LYS A C 1
ATOM 731 O O . LYS A 1 97 ? -3.578 -3.099 -18.498 1.00 87.50 97 LYS A O 1
ATOM 736 N N . LYS A 1 98 ? -5.337 -1.927 -19.262 1.00 83.94 98 LYS A N 1
ATOM 737 C CA . LYS A 1 98 ? -4.607 -0.656 -19.322 1.00 83.94 98 LYS A CA 1
ATOM 738 C C . LYS A 1 98 ? -4.403 -0.133 -17.895 1.00 83.94 98 LYS A C 1
ATOM 740 O O . LYS A 1 98 ? -5.351 -0.205 -17.113 1.00 83.94 98 LYS A O 1
ATOM 745 N N . PRO A 1 99 ? -3.210 0.373 -17.548 1.00 81.81 99 PRO A N 1
ATOM 746 C CA . PRO A 1 99 ? -2.951 0.837 -16.199 1.00 81.81 99 PRO A CA 1
ATOM 747 C C . PRO A 1 99 ? -3.678 2.163 -15.936 1.00 81.81 99 PRO A C 1
ATOM 749 O O . PRO A 1 99 ? -3.379 3.175 -16.572 1.00 81.81 99 PRO A O 1
ATOM 752 N N . THR A 1 100 ? -4.636 2.156 -15.009 1.00 80.62 100 THR A N 1
ATOM 753 C CA . THR A 1 100 ? -5.459 3.331 -14.657 1.00 80.62 100 THR A CA 1
ATOM 754 C C . THR A 1 100 ? -5.127 3.892 -13.285 1.00 80.62 100 THR A C 1
ATOM 756 O O . THR A 1 100 ? -5.561 4.992 -12.955 1.00 80.62 100 THR A O 1
ATOM 759 N N . THR A 1 101 ? -4.351 3.164 -12.479 1.00 82.25 101 THR A N 1
ATOM 760 C CA . THR A 1 101 ? -3.922 3.664 -11.175 1.00 82.25 101 THR A CA 1
ATOM 761 C C . THR A 1 101 ? -2.914 4.802 -11.351 1.00 82.25 101 THR A C 1
ATOM 763 O O . THR A 1 101 ? -1.882 4.635 -12.009 1.00 82.25 101 THR A O 1
ATOM 766 N N . VAL A 1 102 ? -3.209 5.954 -10.746 1.00 81.00 102 VAL A N 1
ATOM 767 C CA . VAL A 1 102 ? -2.403 7.182 -10.787 1.00 81.00 102 VAL A CA 1
ATOM 768 C C . VAL A 1 102 ? -2.321 7.774 -9.375 1.00 81.00 102 VAL A C 1
ATOM 770 O O . VAL A 1 102 ? -3.232 7.618 -8.559 1.00 81.00 102 VAL A O 1
ATOM 773 N N . ARG A 1 103 ? -1.202 8.431 -9.054 1.00 77.19 103 ARG A N 1
ATOM 774 C CA . ARG A 1 103 ? -1.085 9.235 -7.829 1.00 77.19 103 ARG A CA 1
ATOM 775 C C . ARG A 1 103 ? -1.862 10.531 -8.015 1.00 77.19 103 ARG A C 1
ATOM 777 O O . ARG A 1 103 ? -1.673 11.193 -9.030 1.00 77.19 103 ARG A O 1
ATOM 784 N N . THR A 1 104 ? -2.634 10.949 -7.020 1.00 73.75 104 THR A N 1
ATOM 785 C CA . THR A 1 104 ? -3.399 12.203 -7.103 1.00 73.75 104 THR A CA 1
ATOM 786 C C . THR A 1 104 ? -2.495 13.407 -7.406 1.00 73.75 104 THR A C 1
ATOM 788 O O . THR A 1 104 ? -2.826 14.230 -8.251 1.00 73.75 104 THR A O 1
ATOM 791 N N . ASP A 1 105 ? -1.288 13.439 -6.825 1.00 71.06 105 ASP A N 1
ATOM 792 C CA . ASP A 1 105 ? -0.286 14.491 -7.062 1.00 71.06 105 ASP A CA 1
ATOM 793 C C . ASP A 1 105 ? 0.136 14.662 -8.530 1.00 71.06 105 ASP A C 1
ATOM 795 O O . ASP A 1 105 ? 0.563 15.754 -8.924 1.00 71.06 105 ASP A O 1
ATOM 799 N N . ASP A 1 106 ? 0.094 13.582 -9.313 1.00 69.00 106 ASP A N 1
ATOM 800 C CA . ASP A 1 106 ? 0.525 13.568 -10.712 1.00 69.00 106 ASP A CA 1
ATOM 801 C C . ASP A 1 106 ? -0.621 13.963 -11.668 1.00 69.00 106 ASP A C 1
ATOM 803 O O . ASP A 1 106 ? -0.387 14.137 -12.862 1.00 69.00 106 ASP A O 1
ATOM 807 N N . ILE A 1 107 ? -1.839 14.175 -11.150 1.00 70.94 107 ILE A N 1
ATOM 808 C CA . ILE A 1 107 ? -2.973 14.736 -11.893 1.00 70.94 107 ILE A CA 1
ATOM 809 C C . ILE A 1 107 ? -2.859 16.270 -11.893 1.00 70.94 107 ILE A C 1
ATOM 811 O O . ILE A 1 107 ? -2.571 16.906 -10.873 1.00 70.94 107 ILE A O 1
ATOM 815 N N . SER A 1 108 ? -3.069 16.897 -13.052 1.00 59.44 108 SER A N 1
ATOM 816 C CA . SER A 1 108 ? -3.105 18.358 -13.180 1.00 59.44 108 SER A CA 1
ATOM 817 C C . SER A 1 108 ? -4.248 18.946 -12.346 1.00 59.44 108 SER A C 1
ATOM 819 O O . SER A 1 108 ? -5.388 18.531 -12.509 1.00 59.44 108 SER A O 1
ATOM 821 N N . GLY A 1 109 ? -3.957 19.914 -11.473 1.00 57.88 109 GLY A N 1
ATOM 822 C CA . GLY A 1 109 ? -4.965 20.596 -10.643 1.00 57.88 109 GLY A CA 1
ATOM 823 C C . GLY A 1 109 ? -5.180 20.005 -9.243 1.00 57.88 109 GLY A C 1
ATOM 824 O O . GLY A 1 109 ? -5.575 20.743 -8.348 1.00 57.88 109 GLY A O 1
ATOM 825 N N . HIS A 1 110 ? -4.805 18.745 -8.994 1.00 57.69 110 HIS A N 1
ATOM 826 C CA . HIS A 1 110 ? -4.968 18.079 -7.686 1.00 57.69 110 HIS A CA 1
ATOM 827 C C . HIS A 1 110 ? -3.661 17.993 -6.891 1.00 57.69 110 HIS A C 1
ATOM 829 O O . HIS A 1 110 ? -3.306 16.964 -6.313 1.00 57.69 110 HIS A O 1
ATOM 835 N N . MET A 1 111 ? -2.897 19.087 -6.875 1.00 54.78 111 MET A N 1
ATOM 836 C CA . MET A 1 111 ? -1.655 19.133 -6.109 1.00 54.78 111 MET A CA 1
ATOM 837 C C . MET A 1 111 ? -1.971 19.150 -4.608 1.00 54.78 111 MET A C 1
ATOM 839 O O . MET A 1 111 ? -2.582 20.104 -4.135 1.00 54.78 111 MET A O 1
ATOM 843 N N . ASN A 1 112 ? -1.496 18.142 -3.864 1.00 57.03 112 ASN A N 1
ATOM 844 C CA . ASN A 1 112 ? -1.681 18.033 -2.413 1.00 57.03 112 ASN A CA 1
ATOM 845 C C . ASN A 1 112 ? -3.161 17.928 -1.985 1.00 57.03 112 ASN A C 1
ATOM 847 O O . ASN A 1 112 ? -3.627 18.693 -1.138 1.00 57.03 112 ASN A O 1
ATOM 851 N N . ASP A 1 113 ? -3.894 16.972 -2.566 1.00 59.75 113 ASP A N 1
ATOM 852 C CA . ASP A 1 113 ? -5.253 16.650 -2.126 1.00 59.75 113 ASP A CA 1
ATOM 853 C C . ASP A 1 113 ? -5.243 16.196 -0.644 1.00 59.75 113 ASP A C 1
ATOM 855 O O . ASP A 1 113 ? -4.513 15.270 -0.274 1.00 59.75 113 ASP A O 1
ATOM 859 N N . PRO A 1 114 ? -6.021 16.839 0.246 1.00 63.28 114 PRO A N 1
ATOM 860 C CA . PRO A 1 114 ? -6.009 16.540 1.676 1.00 63.28 114 PRO A CA 1
ATOM 861 C C . PRO A 1 114 ? -6.650 15.190 2.052 1.00 63.28 114 PRO A C 1
ATOM 863 O O . PRO A 1 114 ? -6.579 14.806 3.235 1.00 63.28 114 PRO A O 1
ATOM 866 N N . LEU A 1 115 ? -7.305 14.507 1.105 1.00 61.25 115 LEU A N 1
ATOM 867 C CA . LEU A 1 115 ? -8.114 13.310 1.333 1.00 61.25 115 LEU A CA 1
ATOM 868 C C . LEU A 1 115 ? -7.647 12.064 0.569 1.00 61.25 115 LEU A C 1
ATOM 870 O O . LEU A 1 115 ? -7.932 10.961 1.039 1.00 61.25 115 LEU A O 1
ATOM 874 N N . PHE A 1 116 ? -6.946 12.200 -0.561 1.00 71.69 116 PHE A N 1
ATOM 875 C CA . PHE A 1 116 ? -6.641 11.063 -1.439 1.00 71.69 116 PHE A CA 1
ATOM 876 C C . PHE A 1 116 ? -5.205 11.069 -1.978 1.00 71.69 116 PHE A C 1
ATOM 878 O O . PHE A 1 116 ? -4.804 12.006 -2.659 1.00 71.69 116 PHE A O 1
ATOM 885 N N . ASP A 1 117 ? -4.465 9.967 -1.796 1.00 69.38 117 ASP A N 1
ATOM 886 C CA . ASP A 1 117 ? -3.092 9.843 -2.330 1.00 69.38 117 ASP A CA 1
ATOM 887 C C . ASP A 1 117 ? -3.042 9.083 -3.666 1.00 69.38 117 ASP A C 1
ATOM 889 O O . ASP A 1 117 ? -2.195 9.350 -4.522 1.00 69.38 117 ASP A O 1
ATOM 893 N N . ILE A 1 118 ? -3.926 8.095 -3.835 1.00 75.69 118 ILE A N 1
ATOM 894 C CA . ILE A 1 118 ? -3.977 7.209 -5.001 1.00 75.69 118 ILE A CA 1
ATOM 895 C C . ILE A 1 118 ? -5.411 7.162 -5.511 1.00 75.69 118 ILE A C 1
ATOM 897 O O . ILE A 1 118 ? -6.329 6.949 -4.721 1.00 75.69 118 ILE A O 1
ATOM 901 N N . THR A 1 119 ? -5.593 7.263 -6.825 1.00 73.62 119 THR A N 1
ATOM 902 C CA . THR A 1 119 ? -6.875 6.996 -7.480 1.00 73.62 119 THR A CA 1
ATOM 903 C C . THR A 1 119 ? -6.718 5.982 -8.606 1.00 73.62 119 THR A C 1
ATOM 905 O O . THR A 1 119 ? -5.728 5.983 -9.337 1.00 73.62 119 THR A O 1
ATOM 908 N N . SER A 1 120 ? -7.698 5.091 -8.739 1.00 65.44 120 SER A N 1
ATOM 909 C CA . SER A 1 120 ? -7.793 4.165 -9.875 1.00 65.44 120 SER A CA 1
ATOM 910 C C . SER A 1 120 ? -8.781 4.626 -10.950 1.00 65.44 120 SER A C 1
ATOM 912 O O . SER A 1 120 ? -8.810 4.021 -12.023 1.00 65.44 120 SER A O 1
ATOM 914 N N . VAL A 1 121 ? -9.590 5.660 -10.673 1.00 67.12 121 VAL A N 1
ATOM 915 C CA . VAL A 1 121 ? -10.582 6.215 -11.607 1.00 67.12 121 VAL A CA 1
ATOM 916 C C . VAL A 1 121 ? -10.632 7.737 -11.480 1.00 67.12 121 VAL A C 1
ATOM 918 O O . VAL A 1 121 ? -10.798 8.283 -10.388 1.00 67.12 121 VAL A O 1
ATOM 921 N N . ILE A 1 122 ? -10.527 8.408 -12.622 1.00 63.53 122 ILE A N 1
ATOM 922 C CA . ILE A 1 122 ? -10.658 9.857 -12.753 1.00 63.53 122 ILE A CA 1
ATOM 923 C C . ILE A 1 122 ? -12.015 10.132 -13.413 1.00 63.53 122 ILE A C 1
ATOM 925 O O . ILE A 1 122 ? -12.396 9.439 -14.358 1.00 63.53 122 ILE A O 1
ATOM 929 N N . SER A 1 123 ? -12.765 11.094 -12.878 1.00 60.47 123 SER A N 1
ATOM 930 C CA . SER A 1 123 ? -14.019 11.579 -13.458 1.00 60.47 123 SER A CA 1
ATOM 931 C C . SER A 1 123 ? -13.772 12.225 -14.828 1.00 60.47 123 SER A C 1
ATOM 933 O O . SER A 1 123 ? -12.654 12.639 -15.132 1.00 60.47 123 SER A O 1
ATOM 935 N N . SER A 1 124 ? -14.815 12.389 -15.647 1.00 59.25 124 SER A N 1
ATOM 936 C CA . SER A 1 124 ? -14.739 13.135 -16.918 1.00 59.25 124 SER A CA 1
ATOM 937 C C . SER A 1 124 ? -14.186 14.555 -16.752 1.00 59.25 124 SER A C 1
ATOM 939 O O . SER A 1 124 ? -13.638 15.116 -17.694 1.00 59.25 124 SER A O 1
ATOM 941 N N . ASN A 1 125 ? -14.310 15.109 -15.545 1.00 57.34 125 ASN A N 1
ATOM 942 C CA . ASN A 1 125 ? -13.899 16.465 -15.195 1.00 57.34 125 ASN A CA 1
ATOM 943 C C . ASN A 1 125 ? -12.440 16.552 -14.710 1.00 57.34 125 ASN A C 1
ATOM 945 O O . ASN A 1 125 ? -11.967 17.642 -14.412 1.00 57.34 125 ASN A O 1
ATOM 949 N N . GLY A 1 126 ? -11.723 15.424 -14.622 1.00 59.56 126 GLY A N 1
ATOM 950 C CA . GLY A 1 126 ? -10.351 15.375 -14.105 1.00 59.56 126 GLY A CA 1
ATOM 951 C C . GLY A 1 126 ? -10.238 15.096 -12.601 1.00 59.56 126 GLY A C 1
ATOM 952 O O . GLY A 1 126 ? -9.127 14.892 -12.118 1.00 59.56 126 GLY A O 1
ATOM 953 N N . ASP A 1 127 ? -11.364 14.997 -11.885 1.00 64.19 127 ASP A N 1
ATOM 954 C CA . ASP A 1 127 ? -11.385 14.811 -10.429 1.00 64.19 127 ASP A CA 1
ATOM 955 C C . ASP A 1 127 ? -11.251 13.338 -9.982 1.00 64.19 127 ASP A C 1
ATOM 957 O O . ASP A 1 127 ? -11.855 12.443 -10.592 1.00 64.19 127 ASP A O 1
ATOM 961 N N . PRO A 1 128 ? -10.545 13.044 -8.872 1.00 65.38 128 PRO A N 1
ATOM 962 C CA . PRO A 1 128 ? -10.526 11.719 -8.254 1.00 65.38 128 PRO A CA 1
ATOM 963 C C . PRO A 1 128 ? -11.904 11.307 -7.706 1.00 65.38 128 PRO A C 1
ATOM 965 O O . PRO A 1 128 ? -12.520 12.025 -6.920 1.00 65.38 128 PRO A O 1
ATOM 968 N N . ILE A 1 129 ? -12.380 10.104 -8.041 1.00 67.69 129 ILE A N 1
ATOM 969 C CA . ILE A 1 129 ? -13.662 9.592 -7.523 1.00 67.69 129 ILE A CA 1
ATOM 970 C C . ILE A 1 129 ? -13.460 8.978 -6.132 1.00 67.69 129 ILE A C 1
ATOM 972 O O . ILE A 1 129 ? -12.784 7.962 -6.004 1.00 67.69 129 ILE A O 1
ATOM 976 N N . SER A 1 130 ? -14.129 9.508 -5.101 1.00 59.94 130 SER A N 1
ATOM 977 C CA . SER A 1 130 ? -14.012 9.059 -3.693 1.00 59.94 130 SER A CA 1
ATOM 978 C C . SER A 1 130 ? -14.109 7.530 -3.491 1.00 59.94 130 SER A C 1
ATOM 980 O O . SER A 1 130 ? -13.359 6.945 -2.713 1.00 59.94 130 SER A O 1
ATOM 982 N N . GLY A 1 131 ? -14.961 6.835 -4.256 1.00 63.03 131 GLY A N 1
ATOM 983 C CA . GLY A 1 131 ? -15.088 5.371 -4.196 1.00 63.03 131 GLY A CA 1
ATOM 984 C C . GLY A 1 131 ? -13.904 4.582 -4.783 1.00 63.03 131 GLY A C 1
ATOM 985 O O . GLY A 1 131 ? -13.713 3.416 -4.423 1.00 63.03 131 GLY A O 1
ATOM 986 N N . ALA A 1 132 ? -13.115 5.195 -5.667 1.00 63.34 132 ALA A N 1
ATOM 987 C CA . ALA A 1 132 ? -11.927 4.628 -6.313 1.00 63.34 132 ALA A CA 1
ATOM 988 C C . ALA A 1 132 ? -10.608 5.231 -5.796 1.00 63.34 132 ALA A C 1
ATOM 990 O O . ALA A 1 132 ? -9.533 4.725 -6.129 1.00 63.34 132 ALA A O 1
ATOM 991 N N . SER A 1 133 ? -10.704 6.278 -4.979 1.00 75.62 133 SER A N 1
ATOM 992 C CA . SER A 1 133 ? -9.591 6.945 -4.327 1.00 75.62 133 SER A CA 1
ATOM 993 C C . SER A 1 133 ? -9.308 6.353 -2.950 1.00 75.62 133 SER A C 1
ATOM 995 O O . SER A 1 133 ? -10.201 5.886 -2.238 1.00 75.62 133 SER A O 1
ATOM 997 N N . ILE A 1 134 ? -8.033 6.334 -2.575 1.00 79.38 134 ILE A N 1
ATOM 998 C CA . ILE A 1 134 ? -7.558 5.713 -1.345 1.00 79.38 134 ILE A CA 1
ATOM 999 C C . ILE A 1 134 ? -6.502 6.620 -0.711 1.00 79.38 134 ILE A C 1
ATOM 1001 O O . ILE A 1 134 ? -5.578 7.087 -1.380 1.00 79.38 134 ILE A O 1
ATOM 1005 N N . GLN A 1 135 ? -6.622 6.846 0.597 1.00 83.12 135 GLN A N 1
ATOM 1006 C CA . GLN A 1 135 ? -5.574 7.479 1.394 1.00 83.12 135 GLN A CA 1
ATOM 1007 C C . GLN A 1 135 ? -4.652 6.391 1.933 1.00 83.12 135 GLN A C 1
ATOM 1009 O O . GLN A 1 135 ? -5.108 5.466 2.600 1.00 83.12 135 GLN A O 1
ATOM 1014 N N . MET A 1 136 ? -3.351 6.511 1.716 1.00 86.56 136 MET A N 1
ATOM 1015 C CA . MET A 1 136 ? -2.369 5.590 2.258 1.00 86.56 136 MET A CA 1
ATOM 1016 C C . MET A 1 136 ? -1.667 6.184 3.477 1.00 86.56 136 MET A C 1
ATOM 1018 O O . MET A 1 136 ? -1.181 7.311 3.455 1.00 86.56 136 MET A O 1
ATOM 1022 N N . LYS A 1 137 ? -1.598 5.425 4.574 1.00 84.06 137 LYS A N 1
ATOM 1023 C CA . LYS A 1 137 ? -1.029 5.901 5.839 1.00 84.06 137 LYS A CA 1
ATOM 1024 C C . LYS A 1 137 ? -0.052 4.901 6.446 1.00 84.06 137 LYS A C 1
ATOM 1026 O O . LYS A 1 137 ? -0.440 3.882 7.005 1.00 84.06 137 LYS A O 1
ATOM 1031 N N . PHE A 1 138 ? 1.230 5.255 6.385 1.00 82.38 138 PHE A N 1
ATOM 1032 C CA . PHE A 1 138 ? 2.337 4.524 7.001 1.00 82.38 138 PHE A CA 1
ATOM 1033 C C . PHE A 1 138 ? 2.676 5.199 8.333 1.00 82.38 138 PHE A C 1
ATOM 1035 O O . PHE A 1 138 ? 3.397 6.196 8.374 1.00 82.38 138 PHE A O 1
ATOM 1042 N N . MET A 1 139 ? 2.086 4.717 9.427 1.00 76.75 139 MET A N 1
ATOM 1043 C CA . MET A 1 139 ? 2.280 5.294 10.759 1.00 76.75 139 MET A CA 1
ATOM 1044 C C . MET A 1 139 ? 2.153 4.263 11.872 1.00 76.75 139 MET A C 1
ATOM 1046 O O . MET A 1 139 ? 1.644 3.168 11.668 1.00 76.75 139 MET A O 1
ATOM 1050 N N . GLY A 1 140 ? 2.577 4.674 13.067 1.00 71.94 140 GLY A N 1
ATOM 1051 C CA . GLY A 1 140 ? 2.604 3.821 14.249 1.00 71.94 140 GLY A CA 1
ATOM 1052 C C . GLY A 1 140 ? 3.934 3.085 14.382 1.00 71.94 140 GLY A C 1
ATOM 1053 O O . GLY A 1 140 ? 4.572 2.715 13.398 1.00 71.94 140 GLY A O 1
ATOM 1054 N N . SER A 1 141 ? 4.387 2.917 15.620 1.00 80.25 141 SER A N 1
ATOM 1055 C CA . SER A 1 141 ? 5.510 2.029 15.946 1.00 80.25 141 SER A CA 1
ATOM 1056 C C . SER A 1 141 ? 5.094 0.557 15.953 1.00 80.25 141 SER A C 1
ATOM 1058 O O . SER A 1 141 ? 5.952 -0.299 15.793 1.00 80.25 141 SER A O 1
ATOM 1060 N N . SER A 1 142 ? 3.796 0.283 16.105 1.00 86.12 142 SER A N 1
ATOM 1061 C CA . SER A 1 142 ? 3.186 -1.046 16.091 1.00 86.12 142 SER A CA 1
ATOM 1062 C C . SER A 1 142 ? 1.761 -0.976 15.509 1.00 86.12 142 SER A C 1
ATOM 1064 O O . SER A 1 142 ? 1.216 0.134 15.393 1.00 86.12 142 SER A O 1
ATOM 1066 N N . PRO A 1 143 ? 1.141 -2.119 15.157 1.00 87.56 143 PRO A N 1
ATOM 1067 C CA . PRO A 1 143 ? -0.249 -2.178 14.699 1.00 87.56 143 PRO A CA 1
ATOM 1068 C C . PRO A 1 143 ? -1.246 -1.560 15.694 1.00 87.56 143 PRO A C 1
ATOM 1070 O O . PRO A 1 143 ? -2.119 -0.793 15.292 1.00 87.56 143 PRO A O 1
ATOM 1073 N N . GLU A 1 144 ? -1.078 -1.809 16.993 1.00 89.19 144 GLU A N 1
ATOM 1074 C CA . GLU A 1 144 ? -1.925 -1.278 18.073 1.00 89.19 144 GLU A CA 1
ATOM 1075 C C . GLU A 1 144 ? -1.840 0.254 18.106 1.00 89.19 144 GLU A C 1
ATOM 1077 O O . GLU A 1 144 ? -2.852 0.956 18.067 1.00 89.19 144 GLU A O 1
ATOM 1082 N N . ASN A 1 145 ? -0.610 0.784 18.092 1.00 89.31 145 ASN A N 1
ATOM 1083 C CA . ASN A 1 145 ? -0.353 2.222 18.103 1.00 89.31 145 ASN A CA 1
ATOM 1084 C C . ASN A 1 145 ? -0.912 2.908 16.847 1.00 89.31 145 ASN A C 1
ATOM 1086 O O . ASN A 1 145 ? -1.355 4.057 16.906 1.00 89.31 145 ASN A O 1
ATOM 1090 N N . ALA A 1 146 ? -0.880 2.215 15.704 1.00 88.19 146 ALA A N 1
ATOM 1091 C CA . ALA A 1 146 ? -1.466 2.702 14.463 1.00 88.19 146 ALA A CA 1
ATOM 1092 C C . ALA A 1 146 ? -2.996 2.801 14.570 1.00 88.19 146 ALA A C 1
ATOM 1094 O O . ALA A 1 146 ? -3.549 3.837 14.201 1.00 88.19 146 ALA A O 1
ATOM 1095 N N . VAL A 1 147 ? -3.666 1.784 15.129 1.00 89.62 147 VAL A N 1
ATOM 1096 C CA . VAL A 1 147 ? -5.119 1.812 15.375 1.00 89.62 147 VAL A CA 1
ATOM 1097 C C . VAL A 1 147 ? -5.484 2.955 16.319 1.00 89.62 147 VAL A C 1
ATOM 1099 O O . VAL A 1 147 ? -6.360 3.749 15.991 1.00 89.62 147 VAL A O 1
ATOM 1102 N N . ASP A 1 148 ? -4.779 3.117 17.439 1.00 90.06 148 ASP A N 1
ATOM 1103 C CA . ASP A 1 148 ? -5.075 4.189 18.399 1.00 90.06 148 ASP A CA 1
ATOM 1104 C C . ASP A 1 148 ? -4.926 5.586 17.787 1.00 90.06 148 ASP A C 1
ATOM 1106 O O . ASP A 1 148 ? -5.758 6.467 18.014 1.00 90.06 148 ASP A O 1
ATOM 1110 N N . LYS A 1 149 ? -3.911 5.785 16.938 1.00 88.88 149 LYS A N 1
ATOM 1111 C CA . LYS A 1 149 ? -3.754 7.030 16.175 1.00 88.88 149 LYS A CA 1
ATOM 1112 C C . LYS A 1 149 ? -4.893 7.248 15.184 1.00 88.88 149 LYS A C 1
ATOM 1114 O O . LYS A 1 149 ? -5.363 8.377 15.072 1.00 88.88 149 LYS A O 1
ATOM 1119 N N . MET A 1 150 ? -5.350 6.194 14.505 1.00 87.38 150 MET A N 1
ATOM 1120 C CA . MET A 1 150 ? -6.465 6.259 13.550 1.00 87.38 150 MET A CA 1
ATOM 1121 C C . MET A 1 150 ? -7.827 6.486 14.204 1.00 87.38 150 MET A C 1
ATOM 1123 O O . MET A 1 150 ? -8.742 6.976 13.553 1.00 87.38 150 MET A O 1
ATOM 1127 N N . LEU A 1 151 ? -7.965 6.166 15.486 1.00 87.06 151 LEU A N 1
ATOM 1128 C CA . LEU A 1 151 ? -9.161 6.472 16.270 1.00 87.06 151 LEU A CA 1
ATOM 1129 C C . LEU A 1 151 ? -9.128 7.885 16.878 1.00 87.06 151 LEU A C 1
ATOM 1131 O O . LEU A 1 151 ? -10.108 8.328 17.479 1.00 87.06 151 LEU A O 1
ATOM 1135 N N . GLY A 1 152 ? -8.013 8.603 16.726 1.00 86.88 152 GLY A N 1
ATOM 1136 C CA . GLY A 1 152 ? -7.850 9.973 17.193 1.00 86.88 152 GLY A CA 1
ATOM 1137 C C . GLY A 1 152 ? -8.610 11.007 16.353 1.00 86.88 152 GLY A C 1
ATOM 1138 O O . GLY A 1 152 ? -9.011 10.770 15.215 1.00 86.88 152 GLY A O 1
ATOM 1139 N N . LYS A 1 153 ? -8.743 12.224 16.900 1.00 84.88 153 LYS A N 1
ATOM 1140 C CA . LYS A 1 153 ? -9.477 13.343 16.272 1.00 84.88 153 LYS A CA 1
ATOM 1141 C C . LYS A 1 153 ? -8.977 13.702 14.865 1.00 84.88 153 LYS A C 1
ATOM 1143 O O . LYS A 1 153 ? -9.765 14.123 14.027 1.00 84.88 153 LYS A O 1
ATOM 1148 N N . SER A 1 154 ? -7.686 13.515 14.587 1.00 79.88 154 SER A N 1
ATOM 1149 C CA . SER A 1 154 ? -7.077 13.825 13.285 1.00 79.88 154 SER A CA 1
ATOM 1150 C C . SER A 1 154 ? -7.593 12.954 12.134 1.00 79.88 154 SER A C 1
ATOM 1152 O O . SER A 1 154 ? -7.479 13.353 10.975 1.00 79.88 154 SER A O 1
ATOM 1154 N N . PHE A 1 155 ? -8.174 11.791 12.439 1.00 81.75 155 PHE A N 1
ATOM 1155 C CA . PHE A 1 155 ? -8.706 10.850 11.452 1.00 81.75 155 PHE A CA 1
ATOM 1156 C C . PHE A 1 155 ? -10.209 10.947 11.250 1.00 81.75 155 PHE A C 1
ATOM 1158 O O . PHE A 1 155 ? -10.734 10.335 10.321 1.00 81.75 155 PHE A O 1
ATOM 1165 N N . GLN A 1 156 ? -10.887 11.758 12.062 1.00 82.94 156 GLN A N 1
ATOM 1166 C CA . GLN A 1 156 ? -12.333 11.919 11.994 1.00 82.94 156 GLN A CA 1
ATOM 1167 C C . GLN A 1 156 ? -12.777 12.346 10.588 1.00 82.94 156 GLN A C 1
ATOM 1169 O O . GLN A 1 156 ? -13.700 11.755 10.046 1.00 82.94 156 GLN A O 1
ATOM 1174 N N . LYS A 1 157 ? -12.006 13.221 9.921 1.00 83.44 157 LYS A N 1
ATOM 1175 C CA . LYS A 1 157 ? -12.263 13.629 8.529 1.00 83.44 157 LYS A CA 1
ATOM 1176 C C . LYS A 1 157 ? -12.349 12.465 7.534 1.00 83.44 157 LYS A C 1
ATOM 1178 O O . LYS A 1 157 ? -13.084 12.562 6.561 1.00 83.44 157 LYS A O 1
ATOM 1183 N N . TYR A 1 158 ? -11.607 11.377 7.741 1.00 81.88 158 TYR A N 1
ATOM 1184 C CA . TYR A 1 158 ? -11.637 10.218 6.845 1.00 81.88 158 TYR A CA 1
ATOM 1185 C C . TYR A 1 158 ? -12.814 9.298 7.163 1.00 81.88 158 TYR A C 1
ATOM 1187 O O . TYR A 1 158 ? -13.412 8.731 6.253 1.00 81.88 158 TYR A O 1
ATOM 1195 N N . ILE A 1 159 ? -13.151 9.173 8.448 1.00 82.25 159 ILE A N 1
ATOM 1196 C CA . ILE A 1 159 ? -14.289 8.380 8.918 1.00 82.25 159 ILE A CA 1
ATOM 1197 C C . ILE A 1 159 ? -15.599 9.036 8.464 1.00 82.25 159 ILE A C 1
ATOM 1199 O O . ILE A 1 159 ? -16.438 8.359 7.879 1.00 82.25 159 ILE A O 1
ATOM 1203 N N . ASP A 1 160 ? -15.730 10.352 8.646 1.00 82.31 160 ASP A N 1
ATOM 1204 C CA . ASP A 1 160 ? -16.932 11.121 8.296 1.00 82.31 160 ASP A CA 1
ATOM 1205 C C . ASP A 1 160 ? -17.199 11.113 6.786 1.00 82.31 160 ASP A C 1
ATOM 1207 O O . ASP A 1 160 ? -18.342 11.007 6.353 1.00 82.31 160 ASP A O 1
ATOM 1211 N N . ASN A 1 161 ? -16.136 11.155 5.976 1.00 78.62 161 ASN A N 1
ATOM 1212 C CA . ASN A 1 161 ? -16.229 11.085 4.515 1.00 78.62 161 ASN A CA 1
ATOM 1213 C C . ASN A 1 161 ? -16.191 9.645 3.969 1.00 78.62 161 ASN A C 1
ATOM 1215 O O . ASN A 1 161 ? -16.097 9.452 2.757 1.00 78.62 161 ASN A O 1
ATOM 1219 N N . ASN A 1 162 ? -16.239 8.630 4.843 1.00 80.81 162 ASN A N 1
ATOM 1220 C CA . ASN A 1 162 ? -16.217 7.209 4.484 1.00 80.81 162 ASN A CA 1
ATOM 1221 C C . ASN A 1 162 ? -15.074 6.839 3.505 1.00 80.81 162 ASN A C 1
ATOM 1223 O O . ASN A 1 162 ? -15.248 6.054 2.570 1.00 80.81 162 ASN A O 1
ATOM 1227 N N . VAL A 1 163 ? -13.896 7.435 3.716 1.00 82.00 163 VAL A N 1
ATOM 1228 C CA . VAL A 1 163 ? -12.721 7.292 2.848 1.00 82.00 163 VAL A CA 1
ATOM 1229 C C . VAL A 1 163 ? -12.012 5.970 3.126 1.00 82.00 163 VAL A C 1
ATOM 1231 O O . VAL A 1 163 ? -11.801 5.583 4.277 1.00 82.00 163 VAL A O 1
ATOM 1234 N N . LYS A 1 164 ? -11.587 5.289 2.059 1.00 87.69 164 LYS A N 1
ATOM 1235 C CA . LYS A 1 164 ? -10.764 4.076 2.141 1.00 87.69 164 LYS A CA 1
ATOM 1236 C C . LYS A 1 164 ? -9.361 4.421 2.637 1.00 87.69 164 LYS A C 1
ATOM 1238 O O . LYS A 1 164 ? -8.693 5.280 2.060 1.00 87.69 164 LYS A O 1
ATOM 1243 N N . ILE A 1 165 ? -8.901 3.715 3.670 1.00 88.00 165 ILE A N 1
ATOM 1244 C CA . ILE A 1 165 ? -7.573 3.909 4.265 1.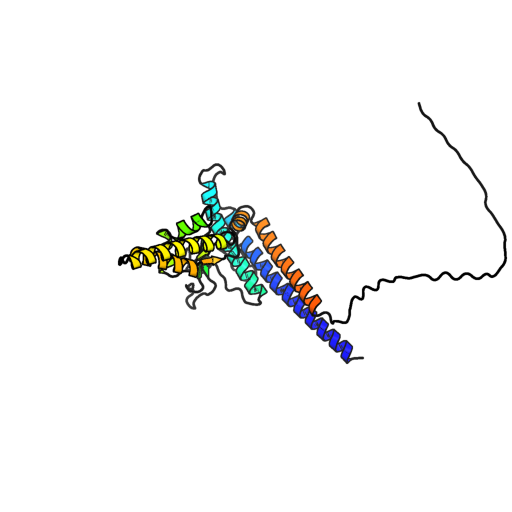00 88.00 165 ILE A CA 1
ATOM 1245 C C . ILE A 1 165 ? -6.728 2.669 4.007 1.00 88.00 165 ILE A C 1
ATOM 1247 O O . ILE A 1 165 ? -7.039 1.574 4.472 1.00 88.00 165 ILE A O 1
ATOM 1251 N N . MET A 1 166 ? -5.632 2.844 3.282 1.00 90.31 166 MET A N 1
ATOM 1252 C CA . MET A 1 166 ? -4.662 1.799 3.006 1.00 90.31 166 MET A CA 1
ATOM 1253 C C . MET A 1 166 ? -3.522 1.832 4.014 1.00 90.31 166 MET A C 1
ATOM 1255 O O . MET A 1 166 ? -2.921 2.880 4.264 1.00 90.31 166 MET A O 1
ATOM 1259 N N . VAL A 1 167 ? -3.202 0.663 4.558 1.00 91.12 167 VAL A N 1
ATOM 1260 C CA . VAL A 1 167 ? -2.161 0.487 5.573 1.00 91.12 167 VAL A CA 1
ATOM 1261 C C . VAL A 1 167 ? -1.105 -0.518 5.127 1.00 91.12 167 VAL A C 1
ATOM 1263 O O . VAL A 1 167 ? -1.409 -1.373 4.290 1.00 91.12 167 VAL A O 1
ATOM 1266 N N . PRO A 1 168 ? 0.119 -0.436 5.681 1.00 92.31 168 PRO A N 1
ATOM 1267 C CA . PRO A 1 168 ? 1.211 -1.342 5.355 1.00 92.31 168 PRO A CA 1
ATOM 1268 C C . PRO A 1 168 ? 0.809 -2.812 5.495 1.00 92.31 168 PRO A C 1
ATOM 1270 O O . PRO A 1 168 ? 0.143 -3.201 6.458 1.00 92.31 168 PRO A O 1
ATOM 1273 N N . SER A 1 169 ? 1.241 -3.648 4.550 1.00 92.50 169 SER A N 1
ATOM 1274 C CA . SER A 1 169 ? 0.850 -5.061 4.500 1.00 92.50 169 SER A CA 1
ATOM 1275 C C . SER A 1 169 ? 1.263 -5.854 5.744 1.00 92.50 169 SER A C 1
ATOM 1277 O O . SER A 1 169 ? 0.599 -6.824 6.089 1.00 92.50 169 SER A O 1
ATOM 1279 N N . ASP A 1 170 ? 2.355 -5.443 6.392 1.00 91.69 170 ASP A N 1
ATOM 1280 C CA . ASP A 1 170 ? 2.897 -5.988 7.639 1.00 91.69 170 ASP A CA 1
ATOM 1281 C C . ASP A 1 170 ? 2.068 -5.612 8.873 1.00 91.69 170 ASP A C 1
ATOM 1283 O O . ASP A 1 170 ? 2.066 -6.351 9.851 1.00 91.69 170 ASP A O 1
ATOM 1287 N N . TYR A 1 171 ? 1.354 -4.484 8.839 1.00 91.06 171 TYR A N 1
ATOM 1288 C CA . TYR A 1 171 ? 0.531 -4.033 9.965 1.00 91.06 171 TYR A CA 1
ATOM 1289 C C . TYR A 1 171 ? -0.936 -4.431 9.812 1.00 91.06 171 TYR A C 1
ATOM 1291 O O . TYR A 1 171 ? -1.618 -4.588 10.819 1.00 91.06 171 TYR A O 1
ATOM 1299 N N . TYR A 1 172 ? -1.425 -4.625 8.584 1.00 92.44 172 TYR A N 1
ATOM 1300 C CA . TYR A 1 172 ? -2.844 -4.854 8.297 1.00 92.44 172 TYR A CA 1
ATOM 1301 C C . TYR A 1 172 ? -3.488 -5.953 9.154 1.00 92.44 172 TYR A C 1
ATOM 1303 O O . TYR A 1 172 ? -4.528 -5.716 9.767 1.00 92.44 172 TYR A O 1
ATOM 1311 N N . ASP A 1 173 ? -2.866 -7.133 9.223 1.00 92.88 173 ASP A N 1
ATOM 1312 C CA . ASP A 1 173 ? -3.450 -8.286 9.918 1.00 92.88 173 ASP A CA 1
ATOM 1313 C C . ASP A 1 173 ? -3.522 -8.031 11.442 1.00 92.88 173 ASP A C 1
ATOM 1315 O O . ASP A 1 173 ? -4.543 -8.305 12.076 1.00 92.88 173 ASP A O 1
ATOM 1319 N N . GLY A 1 174 ? -2.486 -7.403 12.016 1.00 92.56 174 GLY A N 1
ATOM 1320 C CA . GLY A 1 174 ? -2.469 -6.986 13.423 1.00 92.56 174 GLY A CA 1
ATOM 1321 C C . GLY A 1 174 ? -3.480 -5.877 13.723 1.00 92.56 174 GLY A C 1
ATOM 1322 O O . GLY A 1 174 ? -4.219 -5.956 14.699 1.00 92.56 174 GLY A O 1
ATOM 1323 N N . MET A 1 175 ? -3.593 -4.879 12.843 1.00 92.25 175 MET A N 1
ATOM 1324 C CA . MET A 1 175 ? -4.562 -3.787 12.991 1.00 92.25 175 MET A CA 1
ATOM 1325 C C . MET A 1 175 ? -6.002 -4.300 12.942 1.00 92.25 175 MET A C 1
ATOM 1327 O O . MET A 1 175 ? -6.829 -3.867 13.743 1.00 92.25 175 MET A O 1
ATOM 1331 N N . LYS A 1 176 ? -6.301 -5.245 12.040 1.00 93.31 176 LYS A N 1
ATOM 1332 C CA . LYS A 1 176 ? -7.605 -5.914 11.972 1.00 93.31 176 LYS A CA 1
ATOM 1333 C C . LYS A 1 176 ? -7.924 -6.637 13.275 1.00 93.31 176 LYS A C 1
ATOM 1335 O O . LYS A 1 176 ? -9.006 -6.443 13.822 1.00 93.31 176 LYS A O 1
ATOM 1340 N N . ALA A 1 177 ? -6.986 -7.424 13.797 1.00 93.94 177 ALA A N 1
ATOM 1341 C CA . ALA A 1 177 ? -7.184 -8.140 15.053 1.00 93.94 177 ALA A CA 1
ATOM 1342 C C . ALA A 1 177 ? -7.449 -7.180 16.226 1.00 93.94 177 ALA A C 1
ATOM 1344 O O . ALA A 1 177 ? -8.392 -7.382 16.990 1.00 93.94 177 ALA A O 1
ATOM 1345 N N . GLU A 1 178 ? -6.666 -6.110 16.346 1.00 93.00 178 GLU A N 1
ATOM 1346 C CA . GLU A 1 178 ? -6.820 -5.122 17.418 1.00 93.00 178 GLU A CA 1
ATOM 1347 C C . GLU A 1 178 ? -8.122 -4.329 17.323 1.00 93.00 178 GLU A C 1
ATOM 1349 O O . GLU A 1 178 ? -8.797 -4.101 18.331 1.00 93.00 178 GLU A O 1
ATOM 1354 N N . LEU A 1 179 ? -8.530 -3.956 16.112 1.00 93.38 179 LEU A N 1
ATOM 1355 C CA . LEU A 1 179 ? -9.792 -3.262 15.901 1.00 93.38 179 LEU A CA 1
ATOM 1356 C C . LEU A 1 179 ? -10.986 -4.159 16.254 1.00 93.38 179 LEU A C 1
ATOM 1358 O O . LEU A 1 179 ? -11.888 -3.713 16.959 1.00 93.38 179 LEU A O 1
ATOM 1362 N N . GLN A 1 180 ? -10.952 -5.437 15.868 1.00 93.69 180 GLN A N 1
ATOM 1363 C CA . GLN A 1 180 ? -11.984 -6.411 16.239 1.00 93.69 180 GLN A CA 1
ATOM 1364 C C . GLN A 1 180 ? -12.051 -6.634 17.755 1.00 93.69 180 GLN A C 1
ATOM 1366 O O . GLN A 1 180 ? -13.139 -6.620 18.330 1.00 93.69 180 GLN A O 1
ATOM 1371 N N . LYS A 1 181 ? -10.905 -6.746 18.442 1.00 94.75 181 LYS A N 1
ATOM 1372 C CA . LYS A 1 181 ? -10.866 -6.818 19.916 1.00 94.75 181 LYS A CA 1
ATOM 1373 C C . LYS A 1 181 ? -11.532 -5.598 20.559 1.00 94.75 181 LYS A C 1
ATOM 1375 O O . LYS A 1 181 ? -12.330 -5.750 21.487 1.00 94.75 181 LYS A O 1
ATOM 1380 N N . LYS A 1 182 ? -11.234 -4.390 20.064 1.00 93.50 182 LYS A N 1
ATOM 1381 C CA . LYS A 1 182 ? -11.834 -3.139 20.558 1.00 93.50 182 LYS A CA 1
ATOM 1382 C C . LYS A 1 182 ? -13.339 -3.077 20.284 1.00 93.50 182 LYS A C 1
ATOM 1384 O O . LYS A 1 182 ? -14.076 -2.689 21.186 1.00 93.50 182 LYS A O 1
ATOM 1389 N N . ILE A 1 183 ? -13.793 -3.501 19.102 1.00 94.19 183 ILE A N 1
ATOM 1390 C CA . ILE A 1 183 ? -15.218 -3.589 18.735 1.00 94.19 183 ILE A CA 1
ATOM 1391 C C . ILE A 1 183 ? -15.956 -4.517 19.702 1.00 94.19 183 ILE A C 1
ATOM 1393 O O . ILE A 1 183 ? -16.870 -4.065 20.385 1.00 94.19 183 ILE A O 1
ATOM 1397 N N . VAL A 1 184 ? -15.497 -5.763 19.856 1.00 95.31 184 VAL A N 1
ATOM 1398 C CA . VAL A 1 184 ? -16.129 -6.750 20.750 1.00 95.31 184 VAL A CA 1
ATOM 1399 C C . VAL A 1 184 ? -16.135 -6.266 22.201 1.00 95.31 184 VAL A C 1
ATOM 1401 O O . VAL A 1 184 ? -17.126 -6.415 22.916 1.00 95.31 184 VAL A O 1
ATOM 1404 N N . SER A 1 185 ? -15.038 -5.656 22.665 1.00 94.00 185 SER A N 1
ATOM 1405 C CA . SER A 1 185 ? -14.986 -5.097 24.018 1.00 94.00 185 SER A CA 1
ATOM 1406 C C . SER A 1 185 ? -15.996 -3.970 24.221 1.00 94.00 185 SER A C 1
ATOM 1408 O O . SER A 1 185 ? -16.508 -3.819 25.333 1.00 94.00 185 SER A O 1
ATOM 1410 N N . LEU A 1 186 ? -16.232 -3.149 23.201 1.00 93.75 186 LEU A N 1
ATOM 1411 C CA . LEU A 1 186 ? -17.106 -1.989 23.289 1.00 93.75 186 LEU A CA 1
ATOM 1412 C C . LEU A 1 186 ? -18.579 -2.390 23.129 1.00 93.75 186 LEU A C 1
ATOM 1414 O O . LEU A 1 186 ? -19.417 -1.882 23.869 1.00 93.75 186 LEU A O 1
ATOM 1418 N N . GLU A 1 187 ? -18.875 -3.385 22.291 1.00 93.12 187 GLU A N 1
ATOM 1419 C CA . GLU A 1 187 ? -20.194 -4.023 22.187 1.00 93.12 187 GLU A CA 1
ATOM 1420 C C . GLU A 1 187 ? -20.638 -4.618 23.526 1.00 93.12 187 GLU A C 1
ATOM 1422 O O . GLU A 1 187 ? -21.706 -4.262 24.018 1.00 93.12 187 GLU A O 1
ATOM 1427 N N . LYS A 1 188 ? -19.773 -5.392 24.197 1.00 93.88 188 LYS A N 1
ATOM 1428 C CA . LYS A 1 188 ? -20.058 -5.931 25.542 1.00 93.88 188 LYS A CA 1
ATOM 1429 C C . LYS A 1 188 ? -20.334 -4.839 26.579 1.00 93.88 188 LYS A C 1
ATOM 1431 O O . LYS A 1 188 ? -21.137 -5.025 27.489 1.00 93.88 188 LYS A O 1
ATOM 1436 N N . LYS A 1 189 ? -19.651 -3.691 26.486 1.00 92.06 189 LYS A N 1
ATOM 1437 C CA . LYS A 1 189 ? -19.890 -2.549 27.388 1.00 92.06 189 LYS A CA 1
ATOM 1438 C C . LYS A 1 189 ? -21.239 -1.891 27.110 1.00 92.06 189 LYS A C 1
ATOM 1440 O O . LYS A 1 189 ? -21.907 -1.495 28.057 1.00 92.06 189 LYS A O 1
ATOM 1445 N N . ILE A 1 190 ? -21.622 -1.761 25.841 1.00 91.81 190 ILE A N 1
ATOM 1446 C CA . ILE A 1 190 ? -22.922 -1.212 25.441 1.00 91.81 190 ILE A CA 1
ATOM 1447 C C . ILE A 1 190 ? -24.054 -2.146 25.876 1.00 91.81 190 ILE A C 1
ATOM 1449 O O . ILE A 1 190 ? -25.049 -1.670 26.406 1.00 91.81 190 ILE A O 1
ATOM 1453 N N . GLU A 1 191 ? -23.893 -3.457 25.704 1.00 90.38 191 GLU A N 1
ATOM 1454 C CA . GLU A 1 191 ? -24.875 -4.465 26.117 1.00 90.38 191 GLU A CA 1
ATOM 1455 C C . GLU A 1 191 ? -25.148 -4.410 27.626 1.00 90.38 191 GLU A C 1
ATOM 1457 O O . GLU A 1 191 ? -26.289 -4.211 28.030 1.00 90.38 191 GLU A O 1
ATOM 1462 N N . ARG A 1 192 ? -24.097 -4.404 28.456 1.00 90.94 192 ARG A N 1
ATOM 1463 C CA . ARG A 1 192 ? -24.233 -4.237 29.917 1.00 90.94 192 ARG A CA 1
ATOM 1464 C C . ARG A 1 192 ? -24.923 -2.933 30.322 1.00 90.94 192 ARG A C 1
ATOM 1466 O O . ARG A 1 192 ? -25.625 -2.891 31.325 1.00 90.94 192 ARG A O 1
ATOM 1473 N N . LEU A 1 193 ? -24.704 -1.844 29.582 1.00 90.06 193 LEU A N 1
ATOM 1474 C CA . LEU A 1 193 ? -25.374 -0.567 29.857 1.00 90.06 193 LEU A CA 1
ATOM 1475 C C . LEU A 1 193 ? -26.862 -0.631 29.499 1.00 90.06 193 LEU A C 1
ATOM 1477 O O . LEU A 1 193 ? -27.685 -0.129 30.264 1.00 90.06 193 LEU A O 1
ATOM 1481 N N . LYS A 1 194 ? -27.207 -1.306 28.395 1.00 88.56 194 LYS A N 1
ATOM 1482 C CA . LYS A 1 194 ? -28.598 -1.559 27.998 1.00 88.56 194 LYS A CA 1
ATOM 1483 C C . LYS A 1 194 ? -29.334 -2.416 29.028 1.00 88.56 194 LYS A C 1
ATOM 1485 O O . LYS A 1 194 ? -30.456 -2.072 29.378 1.00 88.56 194 LYS A O 1
ATOM 1490 N N . GLU A 1 195 ? -28.694 -3.457 29.565 1.00 88.38 195 GLU A N 1
ATOM 1491 C CA . GLU A 1 195 ? -29.237 -4.272 30.668 1.00 88.38 195 GLU A CA 1
ATOM 1492 C C . GLU A 1 195 ? -29.508 -3.438 31.931 1.00 88.38 195 GLU A C 1
ATOM 1494 O O . GLU A 1 195 ? -30.471 -3.679 32.651 1.00 88.38 195 GLU A O 1
ATOM 1499 N N . GLN A 1 196 ? -28.695 -2.408 32.176 1.00 87.88 196 GLN A N 1
ATOM 1500 C CA . GLN A 1 196 ? -28.873 -1.454 33.277 1.00 87.88 196 GLN A CA 1
ATOM 1501 C C . GLN A 1 196 ? -29.876 -0.327 32.960 1.00 87.88 196 GLN A C 1
ATOM 1503 O O . GLN A 1 196 ? -29.978 0.631 33.727 1.00 87.88 196 GLN A O 1
ATOM 1508 N N . GLY A 1 197 ? -30.573 -0.386 31.819 1.00 84.50 197 GLY A N 1
ATOM 1509 C CA . GLY A 1 197 ? -31.518 0.643 31.373 1.00 84.50 197 GLY A CA 1
ATOM 1510 C C . GLY A 1 197 ? -30.872 1.979 30.980 1.00 84.50 197 GLY A C 1
ATOM 1511 O O . GLY A 1 197 ? -31.574 2.971 30.793 1.00 84.50 197 GLY A O 1
ATOM 1512 N N . LYS A 1 198 ? -29.538 2.040 30.850 1.00 85.44 198 LYS A N 1
ATOM 1513 C CA . LYS A 1 198 ? -28.790 3.254 30.490 1.00 85.44 198 LYS A CA 1
ATOM 1514 C C . LYS A 1 198 ? -28.372 3.202 29.024 1.00 85.44 198 LYS A C 1
ATOM 1516 O O . LYS A 1 198 ? -27.659 2.299 28.597 1.00 85.44 198 LYS A O 1
ATOM 1521 N N . THR A 1 199 ? -28.748 4.221 28.256 1.00 81.50 199 THR A N 1
ATOM 1522 C CA . THR A 1 199 ? -28.297 4.367 26.864 1.00 81.50 199 THR A CA 1
ATOM 1523 C C . THR A 1 199 ? -27.145 5.361 26.795 1.00 81.50 199 THR A C 1
ATOM 1525 O O . THR A 1 199 ? -27.288 6.510 27.202 1.00 81.50 199 THR A O 1
ATOM 1528 N N . ASP A 1 200 ? -25.997 4.926 26.272 1.00 83.31 200 ASP A N 1
ATOM 1529 C CA . ASP A 1 200 ? -24.811 5.768 26.094 1.00 83.31 200 ASP A CA 1
ATOM 1530 C C . ASP A 1 200 ? -24.570 6.034 24.601 1.00 83.31 200 ASP A C 1
ATOM 1532 O O . ASP A 1 200 ? -23.930 5.250 23.891 1.00 83.31 200 ASP A O 1
ATOM 1536 N N . VAL A 1 201 ? -25.112 7.159 24.129 1.00 85.69 201 VAL A N 1
ATOM 1537 C CA . VAL A 1 201 ? -25.013 7.611 22.732 1.00 85.69 201 VAL A CA 1
ATOM 1538 C C . VAL A 1 201 ? -23.552 7.808 22.308 1.00 85.69 201 VAL A C 1
ATOM 1540 O O . VAL A 1 201 ? -23.202 7.540 21.159 1.00 85.69 201 VAL A O 1
ATOM 1543 N N . LEU A 1 202 ? -22.666 8.209 23.228 1.00 87.25 202 LEU A N 1
ATOM 1544 C CA . LEU A 1 202 ? -21.252 8.432 22.920 1.00 87.25 202 LEU A CA 1
ATOM 1545 C C . LEU A 1 202 ? -20.532 7.118 22.626 1.00 87.25 202 LEU A C 1
ATOM 1547 O O . LEU A 1 202 ? -19.758 7.044 21.670 1.00 87.25 202 LEU A O 1
ATOM 1551 N N . LYS A 1 203 ? -20.797 6.068 23.413 1.00 87.94 203 LYS A N 1
ATOM 1552 C CA . LYS A 1 203 ? -20.239 4.736 23.141 1.00 87.94 203 LYS A CA 1
ATOM 1553 C C . LYS A 1 203 ? -20.791 4.151 21.848 1.00 87.94 203 LYS A C 1
ATOM 1555 O O . LYS A 1 203 ? -20.024 3.570 21.087 1.00 87.94 203 LYS A O 1
ATOM 1560 N N . GLN A 1 204 ? -22.075 4.348 21.556 1.00 87.75 204 GLN A N 1
ATOM 1561 C CA . GLN A 1 204 ? -22.639 3.899 20.283 1.00 87.75 204 GLN A CA 1
ATOM 1562 C C . GLN A 1 204 ? -21.950 4.589 19.094 1.00 87.75 204 GLN A C 1
ATOM 1564 O O . GLN A 1 204 ? -21.465 3.912 18.192 1.00 87.75 204 GLN A O 1
ATOM 1569 N N . ALA A 1 205 ? -21.761 5.910 19.160 1.00 87.75 205 ALA A N 1
ATOM 1570 C CA . ALA A 1 205 ? -21.020 6.647 18.139 1.00 87.75 205 ALA A CA 1
ATOM 1571 C C . ALA A 1 205 ? -19.552 6.185 18.017 1.00 87.75 205 ALA A C 1
ATOM 1573 O O . ALA A 1 205 ? -18.994 6.166 16.921 1.00 87.75 205 ALA A O 1
ATOM 1574 N N . GLN A 1 206 ? -18.900 5.796 19.119 1.00 89.25 206 GLN A N 1
ATOM 1575 C CA . GLN A 1 206 ? -17.555 5.202 19.076 1.00 89.25 206 GLN A CA 1
ATOM 1576 C C . GLN A 1 206 ? -17.546 3.845 18.368 1.00 89.25 206 GLN A C 1
ATOM 1578 O O . GLN A 1 206 ? -16.652 3.593 17.560 1.00 89.25 206 GLN A O 1
ATOM 1583 N N . LEU A 1 207 ? -18.538 2.992 18.634 1.00 91.50 207 LEU A N 1
ATOM 1584 C CA . LEU A 1 207 ? -18.674 1.702 17.963 1.00 91.50 207 LEU A CA 1
ATOM 1585 C C . LEU A 1 207 ? -18.812 1.878 16.452 1.00 91.50 207 LEU A C 1
ATOM 1587 O O . LEU A 1 207 ? -18.127 1.202 15.683 1.00 91.50 207 LEU A O 1
ATOM 1591 N N . ASP A 1 208 ? -19.659 2.815 16.035 1.00 90.75 208 ASP A N 1
ATOM 1592 C CA . ASP A 1 208 ? -19.915 3.081 14.623 1.00 90.75 208 ASP A CA 1
ATOM 1593 C C . ASP A 1 208 ? -18.642 3.575 13.926 1.00 90.75 208 ASP A C 1
ATOM 1595 O O . ASP A 1 208 ? -18.289 3.077 12.856 1.00 90.75 208 ASP A O 1
ATOM 1599 N N . LYS A 1 209 ? -17.861 4.448 14.581 1.00 90.62 209 LYS A N 1
ATOM 1600 C CA . LYS A 1 209 ? -16.534 4.860 14.088 1.00 90.62 209 LYS A CA 1
ATOM 1601 C C . LYS A 1 209 ? -15.598 3.670 13.887 1.00 90.62 209 LYS A C 1
ATOM 1603 O O . LYS A 1 209 ? -14.907 3.605 12.871 1.00 90.62 209 LYS A O 1
ATOM 1608 N N . TYR A 1 210 ? -15.569 2.724 14.828 1.00 92.06 210 TYR A N 1
ATOM 1609 C CA . TYR A 1 210 ? -14.689 1.555 14.737 1.00 92.06 210 TYR A CA 1
ATOM 1610 C C . TYR A 1 210 ? -15.119 0.636 13.588 1.00 92.06 210 TYR A C 1
ATOM 1612 O O . TYR A 1 210 ? -14.269 0.151 12.845 1.00 92.06 210 TYR A O 1
ATOM 1620 N N . LYS A 1 211 ? -16.430 0.455 13.392 1.00 91.88 211 LYS A N 1
ATOM 1621 C CA . LYS A 1 211 ? -16.995 -0.333 12.286 1.00 91.88 211 LYS A CA 1
ATOM 1622 C C . LYS A 1 211 ? -16.727 0.302 10.922 1.00 91.88 211 LYS A C 1
ATOM 1624 O O . LYS A 1 211 ? -16.355 -0.406 9.986 1.00 91.88 211 LYS A O 1
ATOM 1629 N N . VAL A 1 212 ? -16.861 1.625 10.805 1.00 91.00 212 VAL A N 1
ATOM 1630 C CA . VAL A 1 212 ? -16.525 2.358 9.573 1.00 91.00 212 VAL A CA 1
ATOM 1631 C C . VAL A 1 212 ? -15.035 2.219 9.258 1.00 91.00 212 VAL A C 1
ATOM 1633 O O . VAL A 1 212 ? -14.682 1.896 8.123 1.00 91.00 212 VAL A O 1
ATOM 1636 N N . LEU A 1 213 ? -14.159 2.383 10.257 1.00 89.75 213 LEU A N 1
ATOM 1637 C CA . LEU A 1 213 ? -12.721 2.186 10.073 1.00 89.75 213 LEU A CA 1
ATOM 1638 C C . LEU A 1 213 ? -12.401 0.751 9.631 1.00 89.75 213 LEU A C 1
ATOM 1640 O O . LEU A 1 213 ? -11.637 0.567 8.688 1.00 89.75 213 LEU A O 1
ATOM 1644 N N . ASP A 1 214 ? -13.014 -0.259 10.255 1.00 90.88 214 ASP A N 1
ATOM 1645 C CA . ASP A 1 214 ? -12.784 -1.669 9.926 1.00 90.88 214 ASP A CA 1
ATOM 1646 C C . ASP A 1 214 ? -13.184 -1.994 8.482 1.00 90.88 214 ASP A C 1
ATOM 1648 O O . ASP A 1 214 ? -12.437 -2.657 7.755 1.00 90.88 214 ASP A O 1
ATOM 1652 N N . LYS A 1 215 ? -14.335 -1.478 8.046 1.00 91.00 215 LYS A N 1
ATOM 1653 C CA . LYS A 1 215 ? -14.844 -1.645 6.681 1.00 91.00 215 LYS A CA 1
ATOM 1654 C C . LYS A 1 215 ? -13.944 -0.975 5.641 1.00 91.00 215 LYS A C 1
ATOM 1656 O O . LYS A 1 215 ? -13.747 -1.520 4.556 1.00 91.00 215 LYS A O 1
ATOM 1661 N N . ASN A 1 216 ? -13.409 0.199 5.966 1.00 89.50 216 ASN A N 1
ATOM 1662 C CA . ASN A 1 216 ? -12.636 1.016 5.032 1.00 89.50 216 ASN A CA 1
ATOM 1663 C C . ASN A 1 216 ? -11.133 0.709 5.039 1.00 89.50 216 ASN A C 1
ATOM 1665 O O . ASN A 1 216 ? -10.410 1.215 4.175 1.00 89.50 216 ASN A O 1
ATOM 1669 N N . LEU A 1 217 ? -10.661 -0.123 5.971 1.00 90.81 217 LEU A N 1
ATOM 1670 C CA . LEU A 1 217 ? -9.264 -0.525 6.065 1.00 90.81 217 LEU A CA 1
ATOM 1671 C C . LEU A 1 217 ? -8.879 -1.476 4.923 1.00 90.81 217 LEU A C 1
ATOM 1673 O O . LEU A 1 217 ? -9.440 -2.564 4.769 1.00 90.81 217 LEU A O 1
ATOM 1677 N N . GLN A 1 218 ? -7.857 -1.102 4.157 1.00 90.31 218 GLN A N 1
ATOM 1678 C CA . GLN A 1 218 ? -7.334 -1.884 3.040 1.00 90.31 218 GLN A CA 1
ATOM 1679 C C . GLN A 1 218 ? -5.860 -2.239 3.219 1.00 90.31 218 GLN A C 1
ATOM 1681 O O . GLN A 1 218 ? -5.057 -1.443 3.705 1.00 90.31 218 GLN A O 1
AT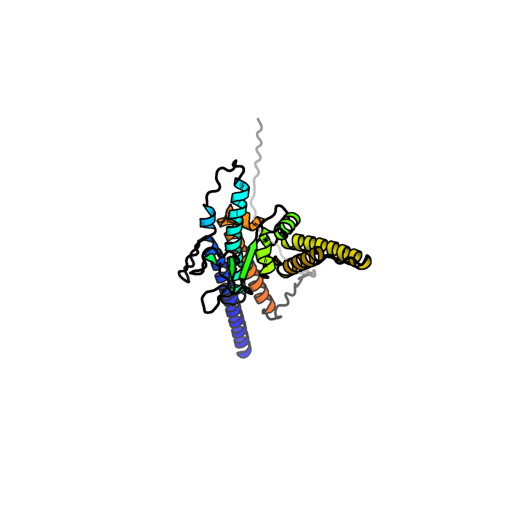OM 1686 N N . LYS A 1 219 ? -5.495 -3.440 2.767 1.00 92.75 219 LYS A N 1
ATOM 1687 C CA . LYS A 1 219 ? -4.109 -3.911 2.752 1.00 92.75 219 LYS A CA 1
ATOM 1688 C C . LYS A 1 219 ? -3.369 -3.296 1.563 1.00 92.75 219 LYS A C 1
ATOM 1690 O O . LYS A 1 219 ? -3.825 -3.420 0.424 1.00 92.75 219 LYS A O 1
ATOM 1695 N N . SER A 1 220 ? -2.235 -2.649 1.814 1.00 92.31 220 SER A N 1
ATOM 1696 C CA . SER A 1 220 ? -1.315 -2.241 0.750 1.00 92.31 220 SER A CA 1
ATOM 1697 C C . SER A 1 220 ? -0.599 -3.453 0.149 1.00 92.31 220 SER A C 1
ATOM 1699 O O . SER A 1 220 ? -0.533 -4.535 0.739 1.00 92.31 220 SER A O 1
ATOM 1701 N N . LYS A 1 221 ? 0.007 -3.267 -1.022 1.00 91.44 221 LYS A N 1
ATOM 1702 C CA . LYS A 1 221 ? 0.982 -4.210 -1.575 1.00 91.44 221 LYS A CA 1
ATOM 1703 C C . LYS A 1 221 ? 2.387 -3.977 -1.034 1.00 91.44 221 LYS A C 1
ATOM 1705 O O . LYS A 1 221 ? 3.264 -4.768 -1.369 1.00 91.44 221 LYS A O 1
ATOM 1710 N N . VAL A 1 222 ? 2.633 -2.897 -0.290 1.00 93.06 222 VAL A N 1
ATOM 1711 C CA . VAL A 1 222 ? 3.953 -2.473 0.207 1.00 93.06 222 VAL A CA 1
ATOM 1712 C C . VAL A 1 222 ? 3.992 -2.505 1.734 1.00 93.06 222 VAL A C 1
ATOM 1714 O O . VAL A 1 222 ? 3.145 -1.906 2.389 1.00 93.06 222 VAL A O 1
ATOM 1717 N N . SER A 1 223 ? 5.000 -3.149 2.311 1.00 93.25 223 SER A N 1
ATOM 1718 C CA . SER A 1 223 ? 5.233 -3.128 3.766 1.00 93.25 223 SER A CA 1
ATOM 1719 C C . SER A 1 223 ? 6.018 -1.894 4.226 1.00 93.25 223 SER A C 1
ATOM 1721 O O . SER A 1 223 ? 6.718 -1.262 3.429 1.00 93.25 223 SER A O 1
ATOM 1723 N N . ASN A 1 224 ? 5.995 -1.579 5.527 1.00 90.88 224 ASN A N 1
ATOM 1724 C CA . ASN A 1 224 ? 6.833 -0.509 6.092 1.00 90.88 224 ASN A CA 1
ATOM 1725 C C . ASN A 1 224 ? 8.320 -0.736 5.805 1.00 90.88 224 ASN A C 1
ATOM 1727 O O . ASN A 1 224 ? 9.048 0.195 5.455 1.00 90.88 224 ASN A O 1
ATOM 1731 N N . LYS A 1 225 ? 8.773 -1.989 5.918 1.00 91.75 225 LYS A N 1
ATOM 1732 C CA . LYS A 1 225 ? 10.161 -2.370 5.642 1.00 91.75 225 LYS A CA 1
ATOM 1733 C C . LYS A 1 225 ? 10.541 -2.085 4.192 1.00 91.75 225 LYS A C 1
ATOM 1735 O O . LYS A 1 225 ? 11.600 -1.522 3.935 1.00 91.75 225 LYS A O 1
ATOM 1740 N N . GLU A 1 226 ? 9.673 -2.435 3.247 1.00 93.19 226 GLU A N 1
ATOM 1741 C CA . GLU A 1 226 ? 9.907 -2.165 1.827 1.00 93.19 226 GLU A CA 1
ATOM 1742 C C . GLU A 1 226 ? 9.874 -0.671 1.504 1.00 93.19 226 GLU A C 1
ATOM 1744 O O . GLU A 1 226 ? 10.633 -0.224 0.647 1.00 93.19 226 GLU A O 1
ATOM 1749 N N . ALA A 1 227 ? 9.031 0.105 2.185 1.00 93.00 227 ALA A N 1
ATOM 1750 C CA . ALA A 1 227 ? 8.990 1.557 2.048 1.00 93.00 227 ALA A CA 1
ATOM 1751 C C . ALA A 1 227 ? 10.283 2.222 2.553 1.00 93.00 227 ALA A C 1
ATOM 1753 O O . ALA A 1 227 ? 10.850 3.081 1.875 1.00 93.00 227 ALA A O 1
ATOM 1754 N N . LEU A 1 228 ? 10.792 1.785 3.710 1.00 92.38 228 LEU A N 1
ATOM 1755 C CA . LEU A 1 228 ? 12.077 2.237 4.253 1.00 92.38 228 LEU A CA 1
ATOM 1756 C C . LEU A 1 228 ? 13.252 1.821 3.359 1.00 92.38 228 LEU A C 1
ATOM 1758 O O . LEU A 1 228 ? 14.146 2.624 3.099 1.00 92.38 228 LEU A O 1
ATOM 1762 N N . GLU A 1 229 ? 13.240 0.595 2.834 1.00 93.62 229 GLU A N 1
ATOM 1763 C CA . GLU A 1 229 ? 14.254 0.127 1.886 1.00 93.62 229 GLU A CA 1
ATOM 1764 C C . GLU A 1 229 ? 14.233 0.940 0.589 1.00 93.62 229 GLU A C 1
ATOM 1766 O O . GLU A 1 229 ? 15.286 1.289 0.062 1.00 93.62 229 GLU A O 1
ATOM 1771 N N . ALA A 1 230 ? 13.050 1.281 0.083 1.00 93.31 230 ALA A N 1
ATOM 1772 C CA . ALA A 1 230 ? 12.907 2.121 -1.099 1.00 93.31 230 ALA A CA 1
ATOM 1773 C C . ALA A 1 230 ? 13.453 3.531 -0.876 1.00 93.31 230 ALA A C 1
ATOM 1775 O O . ALA A 1 230 ? 14.050 4.112 -1.779 1.00 93.31 230 ALA A O 1
ATOM 1776 N N . ARG A 1 231 ? 13.293 4.053 0.342 1.00 93.00 231 ARG A N 1
ATOM 1777 C CA . ARG A 1 231 ? 13.837 5.346 0.741 1.00 93.00 231 ARG A CA 1
ATOM 1778 C C . ARG A 1 231 ? 15.359 5.331 0.886 1.00 93.00 231 ARG A C 1
ATOM 1780 O O . ARG A 1 231 ? 16.014 6.289 0.482 1.00 93.00 231 ARG A O 1
ATOM 1787 N N . ASN A 1 232 ? 15.918 4.288 1.493 1.00 91.31 232 ASN A N 1
ATOM 1788 C CA . ASN A 1 232 ? 17.353 4.202 1.782 1.00 91.31 232 ASN A CA 1
ATOM 1789 C C . ASN A 1 232 ? 18.161 3.715 0.573 1.00 91.31 232 ASN A C 1
ATOM 1791 O O . ASN A 1 232 ? 19.242 4.216 0.290 1.00 91.31 232 ASN A O 1
ATOM 1795 N N . THR A 1 233 ? 17.624 2.736 -0.148 1.00 93.69 233 THR A N 1
ATOM 1796 C CA . THR A 1 233 ? 18.290 2.024 -1.241 1.00 93.69 233 THR A CA 1
ATOM 1797 C C . THR A 1 233 ? 17.318 1.826 -2.411 1.00 93.69 233 THR A C 1
ATOM 1799 O O . THR A 1 233 ? 16.913 0.697 -2.712 1.00 93.69 233 THR A O 1
ATOM 1802 N N . PRO A 1 234 ? 16.927 2.904 -3.120 1.00 93.69 234 PRO A N 1
ATOM 1803 C CA . PRO A 1 234 ? 15.890 2.833 -4.154 1.00 93.69 234 PRO A CA 1
ATOM 1804 C C . PRO A 1 234 ? 16.256 1.893 -5.308 1.00 93.69 234 PRO A C 1
ATOM 1806 O O . PRO A 1 234 ? 15.385 1.203 -5.834 1.00 93.69 234 PRO A O 1
ATOM 1809 N N . ARG A 1 235 ? 17.544 1.817 -5.683 1.00 93.88 235 ARG A N 1
ATOM 1810 C CA . ARG A 1 235 ? 18.034 0.915 -6.741 1.00 93.88 235 ARG A CA 1
ATOM 1811 C C . ARG A 1 235 ? 17.813 -0.550 -6.379 1.00 93.88 235 ARG A C 1
ATOM 1813 O O . ARG A 1 235 ? 17.235 -1.287 -7.169 1.00 93.88 235 ARG A O 1
ATOM 1820 N N . LEU A 1 236 ? 18.223 -0.947 -5.172 1.00 93.81 236 LEU A N 1
ATOM 1821 C CA . LEU A 1 236 ? 18.050 -2.314 -4.681 1.00 93.81 236 LEU A CA 1
ATOM 1822 C C . LEU A 1 236 ? 16.566 -2.672 -4.575 1.00 93.81 236 LEU A C 1
ATOM 1824 O O . LEU A 1 236 ? 16.150 -3.732 -5.036 1.00 93.81 236 LEU A O 1
ATOM 1828 N N . SER A 1 237 ? 15.764 -1.760 -4.023 1.00 94.06 237 SER A N 1
ATOM 1829 C CA . SER A 1 237 ? 14.326 -1.974 -3.872 1.00 94.06 237 SER A CA 1
ATOM 1830 C C . SER A 1 237 ? 13.623 -2.159 -5.222 1.00 94.06 237 SER A C 1
ATOM 1832 O O . SER A 1 237 ? 12.770 -3.033 -5.365 1.00 94.06 237 SER A O 1
ATOM 1834 N N . THR A 1 238 ? 14.021 -1.378 -6.231 1.00 94.00 238 THR A N 1
ATOM 1835 C CA . THR A 1 238 ? 13.508 -1.495 -7.604 1.00 94.00 238 THR A CA 1
ATOM 1836 C C . THR A 1 238 ? 13.959 -2.802 -8.247 1.00 94.00 238 THR A C 1
ATOM 1838 O O . THR A 1 238 ? 13.139 -3.522 -8.810 1.00 94.00 238 THR A O 1
ATOM 1841 N N . ALA A 1 239 ? 15.239 -3.160 -8.111 1.00 94.94 239 ALA A N 1
ATOM 1842 C CA . ALA A 1 239 ? 15.775 -4.411 -8.640 1.00 94.94 239 ALA A CA 1
ATOM 1843 C C . ALA A 1 239 ? 15.033 -5.635 -8.079 1.00 94.94 239 ALA A C 1
ATOM 1845 O O . ALA A 1 239 ? 14.687 -6.535 -8.838 1.00 94.94 239 ALA A O 1
ATOM 1846 N N . LYS A 1 240 ? 14.706 -5.650 -6.778 1.00 95.69 240 LYS A N 1
ATOM 1847 C CA . LYS A 1 240 ? 13.894 -6.720 -6.172 1.00 95.69 240 LYS A CA 1
ATOM 1848 C C . LYS A 1 240 ? 12.500 -6.823 -6.786 1.00 95.69 240 LYS A C 1
ATOM 1850 O O . LYS A 1 240 ? 12.030 -7.931 -7.029 1.00 95.69 240 LYS A O 1
ATOM 1855 N N . ASP A 1 241 ? 11.840 -5.695 -7.045 1.00 94.38 241 ASP A N 1
ATOM 1856 C CA . ASP A 1 241 ? 10.524 -5.689 -7.690 1.00 94.38 241 ASP A CA 1
ATOM 1857 C C . ASP A 1 241 ? 10.595 -6.203 -9.136 1.00 94.38 241 ASP A C 1
ATOM 1859 O O . ASP A 1 241 ? 9.790 -7.051 -9.522 1.00 94.38 241 ASP A O 1
ATOM 1863 N N . VAL A 1 242 ? 11.606 -5.777 -9.899 1.00 94.44 242 VAL A N 1
ATOM 1864 C CA . VAL A 1 242 ? 11.863 -6.270 -11.262 1.00 94.44 242 VAL A CA 1
ATOM 1865 C C . VAL A 1 242 ? 12.124 -7.776 -11.263 1.00 94.44 242 VAL A C 1
ATOM 1867 O O . VAL A 1 242 ? 11.481 -8.510 -12.013 1.00 94.44 242 VAL A O 1
ATOM 1870 N N . LEU A 1 243 ? 13.004 -8.257 -10.381 1.00 93.94 243 LEU A N 1
ATOM 1871 C CA . LEU A 1 243 ? 13.311 -9.682 -10.240 1.00 93.94 243 LEU A CA 1
ATOM 1872 C C . LEU A 1 243 ? 12.075 -10.490 -9.844 1.00 93.94 243 LEU A C 1
ATOM 1874 O O . LEU A 1 243 ? 11.838 -11.558 -10.403 1.00 93.94 243 LEU A O 1
ATOM 1878 N N . ARG A 1 244 ? 11.248 -9.981 -8.924 1.00 93.31 244 ARG A N 1
ATOM 1879 C CA . ARG A 1 244 ? 9.998 -10.636 -8.520 1.00 93.31 244 ARG A CA 1
ATOM 1880 C C . ARG A 1 244 ? 9.023 -10.762 -9.691 1.00 93.31 244 ARG A C 1
ATOM 1882 O O . ARG A 1 244 ? 8.410 -11.816 -9.860 1.00 93.31 244 ARG A O 1
ATOM 1889 N N . THR A 1 245 ? 8.883 -9.716 -10.502 1.00 92.25 245 THR A N 1
ATOM 1890 C CA . THR A 1 245 ? 8.027 -9.736 -11.696 1.00 92.25 245 THR A CA 1
ATOM 1891 C C . THR A 1 245 ? 8.577 -10.692 -12.756 1.00 92.25 245 THR A C 1
ATOM 1893 O O . THR A 1 245 ? 7.830 -11.539 -13.245 1.00 92.25 245 THR A O 1
ATOM 1896 N N . GLY A 1 246 ? 9.884 -10.658 -13.033 1.00 89.25 246 GLY A N 1
ATOM 1897 C CA . GLY A 1 246 ? 10.539 -11.586 -13.962 1.00 89.25 246 GLY A CA 1
ATOM 1898 C C . GLY A 1 246 ? 10.448 -13.049 -13.518 1.00 89.25 246 GLY A C 1
ATOM 1899 O O . GLY A 1 246 ? 10.099 -13.923 -14.310 1.00 89.25 246 GLY A O 1
ATOM 1900 N N . HIS A 1 247 ? 10.651 -13.328 -12.228 1.00 92.12 247 HIS A N 1
ATOM 1901 C CA . HIS A 1 247 ? 10.485 -14.670 -11.671 1.00 92.12 247 HIS A CA 1
ATOM 1902 C C . HIS A 1 247 ? 9.049 -15.183 -11.851 1.00 92.12 247 HIS A C 1
ATOM 1904 O O . HIS A 1 247 ? 8.839 -16.315 -12.289 1.00 92.12 247 HIS A O 1
ATOM 1910 N N . ARG A 1 248 ? 8.040 -14.339 -11.590 1.00 92.31 248 ARG A N 1
ATOM 1911 C CA . ARG A 1 248 ? 6.631 -14.689 -11.838 1.00 92.31 248 ARG A CA 1
ATOM 1912 C C . ARG A 1 248 ? 6.346 -14.944 -13.318 1.00 92.31 248 ARG A C 1
ATOM 1914 O O . ARG A 1 248 ? 5.560 -15.847 -13.605 1.00 92.31 248 ARG A O 1
ATOM 1921 N N . ALA A 1 249 ? 6.979 -14.203 -14.228 1.00 88.88 249 ALA A N 1
ATOM 1922 C CA . ALA A 1 249 ? 6.885 -14.447 -15.666 1.00 88.88 249 ALA A CA 1
ATOM 1923 C C . ALA A 1 249 ? 7.405 -15.849 -16.013 1.00 88.88 249 ALA A C 1
ATOM 1925 O O . ALA A 1 249 ? 6.694 -16.628 -16.646 1.00 88.88 249 ALA A O 1
ATOM 1926 N N . GLY A 1 250 ? 8.585 -16.214 -15.497 1.00 86.06 250 GLY A N 1
ATOM 1927 C CA . GLY A 1 250 ? 9.177 -17.541 -15.682 1.00 86.06 250 GLY A CA 1
ATOM 1928 C C . GLY A 1 250 ? 8.296 -18.667 -15.134 1.00 86.06 250 GLY A C 1
ATOM 1929 O O . GLY A 1 250 ? 8.022 -19.639 -15.835 1.00 86.06 250 GLY A O 1
ATOM 1930 N N . VAL A 1 251 ? 7.752 -18.512 -13.922 1.00 89.00 251 VAL A N 1
ATOM 1931 C CA . VAL A 1 251 ? 6.809 -19.487 -13.341 1.00 89.00 251 VAL A CA 1
ATOM 1932 C C . VAL A 1 251 ? 5.535 -19.606 -14.187 1.00 89.00 251 VAL A C 1
ATOM 1934 O O . VAL A 1 251 ? 5.021 -20.709 -14.386 1.00 89.00 251 VAL A O 1
ATOM 1937 N N . LYS A 1 252 ? 5.004 -18.493 -14.708 1.00 85.88 252 LYS A N 1
ATOM 1938 C CA . LYS A 1 252 ? 3.808 -18.501 -15.563 1.00 85.88 252 LYS A CA 1
ATOM 1939 C C . LYS A 1 252 ? 4.082 -19.166 -16.914 1.00 85.88 252 LYS A C 1
ATOM 1941 O O . LYS A 1 252 ? 3.244 -19.940 -17.386 1.00 85.88 252 LYS A O 1
ATOM 1946 N N . GLN A 1 253 ? 5.247 -18.916 -17.503 1.00 81.81 253 GLN A N 1
ATOM 1947 C CA . GLN A 1 253 ? 5.687 -19.545 -18.744 1.00 81.81 253 GLN A CA 1
ATOM 1948 C C . GLN A 1 253 ? 5.894 -21.052 -18.556 1.00 81.81 253 GLN A C 1
ATOM 1950 O O . GLN A 1 253 ? 5.367 -21.832 -19.347 1.00 81.81 253 GLN A O 1
ATOM 1955 N N . ALA A 1 254 ? 6.541 -21.473 -17.465 1.00 83.44 254 ALA A N 1
ATOM 1956 C CA . ALA A 1 254 ? 6.723 -22.883 -17.125 1.00 83.44 254 ALA A CA 1
ATOM 1957 C C . ALA A 1 254 ? 5.380 -23.613 -16.956 1.00 83.44 254 ALA A C 1
ATOM 1959 O O . ALA A 1 254 ? 5.186 -24.687 -17.522 1.00 83.44 254 ALA A O 1
ATOM 1960 N N . LYS A 1 255 ? 4.411 -23.005 -16.253 1.00 81.81 255 LYS A N 1
ATOM 1961 C CA . LYS A 1 255 ? 3.048 -23.553 -16.122 1.00 81.81 255 LYS A CA 1
ATOM 1962 C C . LYS A 1 255 ? 2.341 -23.680 -17.472 1.00 81.81 255 LYS A C 1
ATOM 1964 O O . LYS A 1 255 ? 1.704 -24.693 -17.734 1.00 81.81 255 LYS A O 1
ATOM 1969 N N . THR A 1 256 ? 2.452 -22.663 -18.325 1.00 74.56 256 THR A N 1
ATOM 1970 C CA . THR A 1 256 ? 1.816 -22.661 -19.653 1.00 74.56 256 THR A CA 1
ATOM 1971 C C . THR A 1 256 ? 2.442 -23.708 -20.571 1.00 74.56 256 THR A C 1
ATOM 1973 O O . THR A 1 256 ? 1.716 -24.386 -21.293 1.00 74.56 256 THR A O 1
ATOM 1976 N N . GLY A 1 257 ? 3.765 -23.884 -20.494 1.00 69.44 257 GLY A N 1
ATOM 1977 C CA . GLY A 1 257 ? 4.483 -24.960 -21.168 1.00 69.44 257 GLY A CA 1
ATOM 1978 C C . GLY A 1 257 ? 4.021 -26.334 -20.685 1.00 69.44 257 GLY A C 1
ATOM 1979 O O . GLY A 1 257 ? 3.579 -27.137 -21.494 1.00 69.44 257 GLY A O 1
ATOM 1980 N N . ALA A 1 258 ? 4.021 -26.584 -19.372 1.00 70.12 258 ALA A N 1
ATOM 1981 C CA . ALA A 1 258 ? 3.646 -27.880 -18.798 1.00 70.12 258 ALA A CA 1
ATOM 1982 C C . ALA A 1 258 ? 2.194 -28.301 -19.099 1.00 70.12 258 ALA A C 1
ATOM 1984 O O . ALA A 1 258 ? 1.949 -29.468 -19.381 1.00 70.12 258 ALA A O 1
ATOM 1985 N N . LEU A 1 259 ? 1.236 -27.365 -19.071 1.00 58.22 259 LEU A N 1
ATOM 1986 C CA . LEU A 1 259 ? -0.189 -27.665 -19.283 1.00 58.22 259 LEU A CA 1
ATOM 1987 C C . LEU A 1 259 ? -0.550 -27.922 -20.758 1.00 58.22 259 LEU A C 1
ATOM 1989 O O . LEU A 1 259 ? -1.565 -28.550 -21.045 1.00 58.22 259 LEU A O 1
ATOM 1993 N N . LYS A 1 260 ? 0.241 -27.384 -21.696 1.00 50.72 260 LYS A N 1
ATOM 1994 C CA . LYS A 1 260 ? -0.025 -27.446 -23.144 1.00 50.72 260 LYS A CA 1
ATOM 1995 C C . LYS A 1 260 ? 0.921 -28.378 -23.898 1.00 50.72 260 LYS A C 1
ATOM 1997 O O . LYS A 1 260 ? 0.716 -28.593 -25.094 1.00 50.72 260 LYS A O 1
ATOM 2002 N N . MET A 1 261 ? 1.915 -28.960 -23.223 1.00 34.28 261 MET A N 1
ATOM 2003 C CA . MET A 1 261 ? 2.570 -30.153 -23.742 1.00 34.28 261 MET A CA 1
ATOM 2004 C C . MET A 1 261 ? 1.496 -31.238 -23.867 1.00 34.28 261 MET A C 1
ATOM 2006 O O . MET A 1 261 ? 0.852 -31.564 -22.868 1.00 34.28 261 MET A O 1
ATOM 2010 N N . PRO A 1 262 ? 1.252 -31.797 -25.066 1.00 36.62 262 PRO A N 1
ATOM 2011 C CA . PRO A 1 262 ? 0.365 -32.939 -25.169 1.00 36.62 262 PRO A CA 1
ATOM 2012 C C . PRO A 1 262 ? 0.896 -34.026 -24.233 1.00 36.62 262 PRO A C 1
ATOM 2014 O O . PRO A 1 262 ? 2.110 -34.240 -24.159 1.00 36.62 262 PRO A O 1
ATOM 2017 N N . VAL A 1 263 ? -0.018 -34.710 -23.544 1.00 34.09 263 VAL A N 1
ATOM 2018 C CA . VAL A 1 263 ? 0.197 -35.941 -22.763 1.00 34.09 263 VAL A CA 1
ATOM 2019 C C . VAL A 1 263 ? 0.650 -37.074 -23.704 1.00 34.09 263 VAL A C 1
ATOM 2021 O O . VAL A 1 263 ? -0.006 -38.089 -23.878 1.00 34.09 263 VAL A O 1
ATOM 2024 N N . CYS A 1 264 ? 1.760 -36.861 -24.405 1.00 28.45 264 CYS A N 1
ATOM 2025 C CA . CYS A 1 264 ? 2.399 -37.791 -25.327 1.00 28.45 264 CYS A CA 1
ATOM 2026 C C . CYS A 1 264 ? 3.840 -38.093 -24.892 1.00 28.45 264 CYS A C 1
ATOM 2028 O O . CYS A 1 264 ? 4.411 -39.080 -25.339 1.00 28.45 264 CYS A O 1
ATOM 2030 N N . CYS A 1 265 ? 4.406 -37.310 -23.968 1.00 28.45 265 CYS A N 1
ATOM 2031 C CA . CYS A 1 265 ? 5.556 -37.735 -23.181 1.00 28.45 265 CYS A CA 1
ATOM 2032 C C . CYS A 1 265 ? 5.102 -38.007 -21.748 1.00 28.45 265 CYS A C 1
ATOM 2034 O O . CYS A 1 265 ? 5.347 -37.221 -20.836 1.00 28.45 265 CYS A O 1
ATOM 2036 N N . THR A 1 266 ? 4.501 -39.176 -21.524 1.00 31.62 266 THR A N 1
ATOM 2037 C CA . THR A 1 266 ? 4.888 -39.925 -20.329 1.00 31.62 266 THR A CA 1
ATOM 2038 C C . THR A 1 266 ? 6.407 -40.017 -20.365 1.00 31.62 266 THR A C 1
ATOM 2040 O O . THR A 1 266 ? 6.962 -40.779 -21.158 1.00 31.62 266 THR A O 1
ATOM 2043 N N . VAL A 1 267 ? 7.090 -39.234 -19.529 1.00 31.98 267 VAL A N 1
ATOM 2044 C CA . VAL A 1 267 ? 8.438 -39.582 -19.086 1.00 31.98 267 VAL A CA 1
ATOM 2045 C C . VAL A 1 267 ? 8.264 -40.875 -18.298 1.00 31.98 267 VAL A C 1
ATOM 2047 O O . VAL A 1 267 ? 8.100 -40.890 -17.081 1.00 31.98 267 VAL A O 1
ATOM 2050 N N . ARG A 1 268 ? 8.204 -41.991 -19.027 1.00 28.64 268 ARG A N 1
ATOM 2051 C CA . ARG A 1 268 ? 8.440 -43.307 -18.469 1.00 28.64 268 ARG A CA 1
ATOM 2052 C C . ARG A 1 268 ? 9.913 -43.258 -18.100 1.00 28.64 268 ARG A C 1
ATOM 2054 O O . ARG A 1 268 ? 10.771 -43.386 -18.967 1.00 28.64 268 ARG A O 1
ATOM 2061 N N . LEU A 1 269 ? 10.194 -42.990 -16.826 1.00 30.38 269 LEU A N 1
ATOM 2062 C CA . LEU A 1 269 ? 11.469 -43.323 -16.204 1.00 30.38 269 LEU A CA 1
ATOM 2063 C C . LEU A 1 269 ? 11.640 -44.835 -16.371 1.00 30.38 269 LEU A C 1
ATOM 2065 O O . LEU A 1 269 ? 11.272 -45.627 -15.505 1.00 30.38 269 LEU A O 1
ATOM 2069 N N . ALA A 1 270 ? 12.122 -45.247 -17.539 1.00 32.25 270 ALA A N 1
ATOM 2070 C CA . ALA A 1 270 ? 12.587 -46.590 -17.768 1.00 32.25 270 ALA A CA 1
ATOM 2071 C C . ALA A 1 270 ? 13.847 -46.729 -16.917 1.00 32.25 270 ALA A C 1
ATOM 2073 O O . ALA A 1 270 ? 14.944 -46.365 -17.332 1.00 32.25 270 ALA A O 1
ATOM 2074 N N . ARG A 1 271 ? 13.683 -47.246 -15.694 1.00 36.50 271 ARG A N 1
ATOM 2075 C CA . ARG A 1 271 ? 14.764 -47.969 -15.032 1.00 36.50 271 ARG A CA 1
ATOM 2076 C C . ARG A 1 271 ? 15.101 -49.135 -15.957 1.00 36.50 271 ARG A C 1
ATOM 2078 O O . ARG A 1 271 ? 14.480 -50.190 -15.865 1.00 36.50 271 ARG A O 1
ATOM 2085 N N . LYS A 1 272 ? 16.053 -48.944 -16.872 1.00 31.12 272 LYS A N 1
ATOM 2086 C CA . LYS A 1 272 ? 16.776 -50.059 -17.480 1.00 31.12 272 LYS A CA 1
ATOM 2087 C C . LYS A 1 272 ? 17.529 -50.747 -16.340 1.00 31.12 272 LYS A C 1
ATOM 2089 O O . LYS A 1 272 ? 18.642 -50.373 -15.999 1.00 31.12 272 LYS A O 1
ATOM 2094 N N . LYS A 1 273 ? 16.884 -51.723 -15.700 1.00 38.72 273 LYS A N 1
ATOM 2095 C CA . LYS A 1 273 ? 17.606 -52.850 -15.118 1.00 38.72 273 LYS A CA 1
ATOM 2096 C C . LYS A 1 273 ? 17.992 -53.728 -16.304 1.00 38.72 273 LYS A C 1
ATOM 2098 O O . LYS A 1 273 ? 17.223 -54.596 -16.700 1.00 38.72 273 LYS A O 1
ATOM 2103 N N . GLU A 1 274 ? 19.134 -53.442 -16.918 1.00 29.75 274 GLU A N 1
ATOM 2104 C CA . GLU A 1 274 ? 19.803 -54.441 -17.749 1.00 29.75 274 GLU A CA 1
ATOM 2105 C C . GLU A 1 274 ? 20.362 -55.495 -16.790 1.00 29.75 274 GLU A C 1
ATOM 2107 O O . GLU A 1 274 ? 21.395 -55.314 -16.153 1.00 29.75 274 GLU A O 1
ATOM 2112 N N . VAL A 1 275 ? 19.593 -56.569 -16.613 1.00 34.56 275 VAL A N 1
ATOM 2113 C CA . VAL A 1 275 ? 20.101 -57.834 -16.093 1.00 34.56 275 VAL A CA 1
ATOM 2114 C C . VAL A 1 275 ? 20.774 -58.511 -17.278 1.00 34.56 275 VAL A C 1
ATOM 2116 O O . VAL A 1 275 ? 20.101 -58.934 -18.214 1.00 34.56 275 VAL A O 1
ATOM 2119 N N . ILE A 1 276 ? 22.102 -58.538 -17.262 1.00 28.34 276 ILE A N 1
ATOM 2120 C CA . ILE A 1 276 ? 22.924 -59.268 -18.228 1.00 28.34 276 ILE A CA 1
ATOM 2121 C C . ILE A 1 276 ? 22.802 -60.762 -17.886 1.00 28.34 276 ILE A C 1
ATOM 2123 O O . ILE A 1 276 ? 23.190 -61.138 -16.776 1.00 28.34 276 ILE A O 1
ATOM 2127 N N . PRO A 1 277 ? 22.290 -61.637 -18.773 1.00 31.11 277 PRO A N 1
ATOM 2128 C CA . PRO A 1 277 ? 22.413 -63.071 -18.582 1.00 31.11 277 PRO A CA 1
ATOM 2129 C C . PRO A 1 277 ? 23.818 -63.503 -19.003 1.00 31.11 277 PRO A C 1
ATOM 2131 O O . PRO A 1 277 ? 24.246 -63.296 -20.138 1.00 31.11 277 PRO A O 1
ATOM 2134 N N . ILE A 1 278 ? 24.529 -64.118 -18.067 1.00 31.50 278 ILE A N 1
ATOM 2135 C CA . ILE A 1 278 ? 25.737 -64.893 -18.326 1.00 31.50 278 ILE A CA 1
ATOM 2136 C C . ILE A 1 278 ? 25.296 -66.200 -18.999 1.00 31.50 278 ILE A C 1
ATOM 2138 O O . ILE A 1 278 ? 24.561 -66.977 -18.394 1.00 31.50 278 ILE A O 1
ATOM 2142 N N . SER A 1 279 ? 25.768 -66.473 -20.218 1.00 28.00 279 SER A N 1
ATOM 2143 C CA . SER A 1 279 ? 25.825 -67.837 -20.758 1.00 28.00 279 SER A CA 1
ATOM 2144 C C . SER A 1 279 ? 27.184 -68.079 -21.410 1.00 28.00 279 SER A C 1
ATOM 2146 O O . SER A 1 279 ? 27.538 -67.443 -22.402 1.00 28.00 279 SER A O 1
ATOM 2148 N N . ILE A 1 280 ? 27.943 -68.994 -20.816 1.00 35.88 280 ILE A N 1
ATOM 2149 C CA . ILE A 1 280 ? 29.227 -69.503 -21.295 1.00 35.88 280 ILE A CA 1
ATOM 2150 C C . ILE A 1 280 ? 28.950 -70.738 -22.159 1.00 35.88 280 ILE A C 1
ATOM 2152 O O . ILE A 1 280 ? 28.260 -71.642 -21.696 1.00 35.88 280 ILE A O 1
ATOM 2156 N N . SER A 1 281 ? 29.564 -70.840 -23.341 1.00 25.97 281 SER A N 1
ATOM 2157 C CA . SER A 1 281 ? 29.980 -72.135 -23.903 1.00 25.97 281 SER A CA 1
ATOM 2158 C C . SER A 1 281 ? 31.082 -71.966 -24.953 1.00 25.97 281 SER A C 1
ATOM 2160 O O . SER A 1 281 ? 31.110 -70.994 -25.701 1.00 25.97 281 SER A O 1
ATOM 2162 N N . ALA A 1 282 ? 32.013 -72.916 -24.927 1.00 32.03 282 ALA A N 1
ATOM 2163 C CA . ALA A 1 282 ? 33.397 -72.853 -25.377 1.00 32.03 282 ALA A CA 1
ATOM 2164 C C . ALA A 1 282 ? 33.631 -73.178 -26.867 1.00 32.03 282 ALA A C 1
ATOM 2166 O O . ALA A 1 282 ? 32.805 -73.819 -27.506 1.00 32.03 282 ALA A O 1
ATOM 2167 N N . GLY A 1 283 ? 34.816 -72.815 -27.383 1.00 25.77 283 GLY A N 1
ATOM 2168 C CA . GLY A 1 283 ? 35.251 -73.173 -28.740 1.00 25.77 283 GLY A CA 1
ATOM 2169 C C . GLY A 1 283 ? 36.666 -72.710 -29.119 1.00 25.77 283 GLY A C 1
ATOM 2170 O O . GLY A 1 283 ? 36.815 -71.827 -29.945 1.00 25.77 283 GLY A O 1
ATOM 2171 N N . TRP A 1 284 ? 37.672 -73.287 -28.457 1.00 26.05 284 TRP A N 1
ATOM 2172 C CA . TRP A 1 284 ? 39.033 -73.636 -28.918 1.00 26.05 284 TRP A CA 1
ATOM 2173 C C . TRP A 1 284 ? 39.863 -72.770 -29.911 1.00 26.05 284 TRP A C 1
ATOM 2175 O O . TRP A 1 284 ? 39.497 -72.543 -31.055 1.00 26.05 284 TRP A O 1
ATOM 2185 N N . MET A 1 285 ? 41.131 -72.578 -29.492 1.00 24.81 285 MET A N 1
ATOM 2186 C CA . MET A 1 285 ? 42.389 -72.671 -30.273 1.00 24.81 285 MET A CA 1
ATOM 2187 C C . MET A 1 285 ? 42.807 -71.541 -31.241 1.00 24.81 285 MET A C 1
ATOM 2189 O O . MET A 1 285 ? 42.423 -71.536 -32.401 1.00 24.81 285 MET A O 1
ATOM 2193 N N . ARG A 1 286 ? 43.799 -70.719 -30.845 1.00 30.38 286 ARG A N 1
ATOM 2194 C CA . ARG A 1 286 ? 45.251 -70.904 -31.143 1.00 30.38 286 ARG A CA 1
ATOM 2195 C C . ARG A 1 286 ? 46.072 -69.626 -30.859 1.00 30.38 286 ARG A C 1
ATOM 2197 O O . ARG A 1 286 ? 45.927 -68.596 -31.498 1.00 30.38 286 ARG A O 1
ATOM 2204 N N . THR A 1 287 ? 46.974 -69.771 -29.894 1.00 32.75 287 THR A N 1
ATOM 2205 C CA . THR A 1 287 ? 48.340 -69.215 -29.762 1.00 32.75 287 THR A CA 1
ATOM 2206 C C . THR A 1 287 ? 49.032 -68.861 -31.106 1.00 32.75 287 THR A C 1
ATOM 2208 O O . THR A 1 287 ? 48.897 -69.648 -32.034 1.00 32.75 287 THR A O 1
ATOM 2211 N N . TRP A 1 288 ? 49.830 -67.790 -31.314 1.00 26.53 288 TRP A N 1
ATOM 2212 C CA . TRP A 1 288 ? 51.128 -67.453 -30.686 1.00 26.53 288 TRP A CA 1
ATOM 2213 C C . TRP A 1 288 ? 51.808 -66.221 -31.354 1.00 26.53 288 TRP A C 1
ATOM 2215 O O . TRP A 1 288 ? 51.583 -65.970 -32.533 1.00 26.53 288 TRP A O 1
ATOM 2225 N N . LYS A 1 289 ? 52.771 -65.626 -30.613 1.00 29.38 289 LYS A N 1
ATOM 2226 C CA . LYS A 1 289 ? 53.924 -64.755 -30.995 1.00 29.38 289 LYS A CA 1
ATOM 2227 C C . LYS A 1 289 ? 53.684 -63.280 -31.396 1.00 29.38 289 LYS A C 1
ATOM 2229 O O . LYS A 1 289 ? 52.793 -62.992 -32.168 1.00 29.38 289 LYS A O 1
ATOM 2234 N N . GLN A 1 290 ? 54.507 -62.280 -31.034 1.00 33.09 290 GLN A N 1
ATOM 2235 C CA . GLN A 1 290 ? 55.674 -62.123 -30.139 1.00 33.09 290 GLN A CA 1
ATOM 2236 C C . GLN A 1 290 ? 56.145 -60.653 -30.243 1.00 33.09 290 GLN A C 1
ATOM 2238 O O . GLN A 1 290 ? 56.298 -60.175 -31.361 1.00 33.09 290 GLN A O 1
ATOM 2243 N N . LYS A 1 291 ? 56.437 -59.979 -29.115 1.00 29.20 291 LYS A N 1
ATOM 2244 C CA . LYS A 1 291 ? 57.679 -59.209 -28.817 1.00 29.20 291 LYS A CA 1
ATOM 2245 C C . LYS A 1 291 ? 57.454 -58.138 -27.731 1.00 29.20 291 LYS A C 1
ATOM 2247 O O . LYS A 1 291 ? 56.801 -57.127 -27.950 1.00 29.20 291 LYS A O 1
ATOM 2252 N N . ARG A 1 292 ? 58.074 -58.379 -26.568 1.00 30.97 292 ARG A N 1
ATOM 2253 C CA . ARG A 1 292 ? 58.470 -57.400 -25.538 1.00 30.97 292 ARG A CA 1
ATOM 2254 C C . ARG A 1 292 ? 59.999 -57.250 -25.577 1.00 30.97 292 ARG A C 1
ATOM 2256 O O . ARG A 1 292 ? 60.671 -58.269 -25.731 1.00 30.97 292 ARG A O 1
ATOM 2263 N N . HIS A 1 293 ? 60.520 -56.058 -25.294 1.00 29.23 293 HIS A N 1
ATOM 2264 C CA . HIS A 1 293 ? 61.838 -55.780 -24.680 1.00 29.23 293 HIS A CA 1
ATOM 2265 C C . HIS A 1 293 ? 61.616 -54.590 -23.715 1.00 29.23 293 HIS A C 1
ATOM 2267 O O . HIS A 1 293 ? 61.034 -53.602 -24.145 1.00 29.23 293 HIS A O 1
ATOM 2273 N N . TRP A 1 294 ? 61.628 -54.798 -22.385 1.00 29.59 294 TRP A N 1
ATOM 2274 C CA . TRP A 1 294 ? 62.752 -54.755 -21.406 1.00 29.59 294 TRP A CA 1
ATOM 2275 C C . TRP A 1 294 ? 63.202 -53.314 -21.066 1.00 29.59 294 TRP A C 1
ATOM 2277 O O . TRP A 1 294 ? 63.660 -52.613 -21.955 1.00 29.59 294 TRP A O 1
ATOM 2287 N N . SER A 1 295 ? 62.852 -52.793 -19.873 1.00 29.33 295 SER A N 1
ATOM 2288 C CA . SER A 1 295 ? 63.667 -52.681 -18.620 1.00 29.33 295 SER A CA 1
ATOM 2289 C C . SER A 1 295 ? 64.343 -51.287 -18.548 1.00 29.33 295 SER A C 1
ATOM 2291 O O . SER A 1 295 ? 64.812 -50.811 -19.567 1.00 29.33 295 SER A O 1
ATOM 2293 N N . SER A 1 296 ? 64.338 -50.495 -17.464 1.00 30.53 296 SER A N 1
ATOM 2294 C CA . SER A 1 296 ? 64.872 -50.778 -16.125 1.00 30.53 296 SER A CA 1
ATOM 2295 C C . SER A 1 296 ? 64.477 -49.719 -15.071 1.00 30.53 296 SER A C 1
ATOM 2297 O O . SER A 1 296 ? 64.099 -48.593 -15.379 1.00 30.53 296 SER A O 1
ATOM 2299 N N . VAL A 1 297 ? 64.629 -50.145 -13.818 1.00 31.53 297 VAL A N 1
ATOM 2300 C CA . VAL A 1 297 ? 64.523 -49.471 -12.513 1.00 31.53 297 VAL A CA 1
ATOM 2301 C C . VAL A 1 297 ? 65.640 -48.436 -12.282 1.00 31.53 297 VAL A C 1
ATOM 2303 O O . VAL A 1 297 ? 66.776 -48.706 -12.655 1.00 31.53 297 VAL A O 1
ATOM 2306 N N . ALA A 1 298 ? 65.358 -47.341 -11.559 1.00 31.06 298 ALA A N 1
ATOM 2307 C CA . ALA A 1 298 ? 66.326 -46.701 -10.653 1.00 31.06 298 ALA A CA 1
ATOM 2308 C C . ALA A 1 298 ? 65.625 -45.868 -9.559 1.00 31.06 298 ALA A C 1
ATOM 2310 O O . ALA A 1 298 ? 64.896 -44.918 -9.832 1.00 31.06 298 ALA A O 1
ATOM 2311 N N . ILE A 1 299 ? 65.877 -46.271 -8.315 1.00 32.12 299 ILE A N 1
ATOM 2312 C CA . ILE A 1 299 ? 65.581 -45.597 -7.049 1.00 32.12 299 ILE A CA 1
ATOM 2313 C C . ILE A 1 299 ? 66.786 -44.710 -6.715 1.00 32.12 299 ILE A C 1
ATOM 2315 O O . ILE A 1 299 ? 67.911 -45.194 -6.791 1.00 32.12 299 ILE A O 1
ATOM 2319 N N . THR A 1 300 ? 66.567 -43.485 -6.235 1.00 32.34 300 THR A N 1
ATOM 2320 C CA . THR A 1 300 ? 67.560 -42.788 -5.400 1.00 32.34 300 THR A CA 1
ATOM 2321 C C . THR A 1 300 ? 66.860 -41.944 -4.346 1.00 32.34 300 THR A C 1
ATOM 2323 O O . THR A 1 300 ? 66.203 -40.953 -4.655 1.00 32.34 300 THR A O 1
ATOM 2326 N N . ALA A 1 301 ? 67.020 -42.366 -3.094 1.00 34.50 301 ALA A N 1
ATOM 2327 C CA . ALA A 1 301 ? 66.796 -41.569 -1.901 1.00 34.50 301 ALA A CA 1
ATOM 2328 C C . ALA A 1 301 ? 68.029 -40.692 -1.635 1.00 34.50 301 ALA A C 1
ATOM 2330 O O . ALA A 1 301 ? 69.159 -41.138 -1.845 1.00 34.50 301 ALA A O 1
ATOM 2331 N N . ARG A 1 302 ? 67.829 -39.478 -1.114 1.00 29.84 302 ARG A N 1
ATOM 2332 C CA . ARG A 1 302 ? 68.878 -38.763 -0.381 1.00 29.84 302 ARG A CA 1
ATOM 2333 C C . ARG A 1 302 ? 68.262 -37.843 0.668 1.00 29.84 302 ARG A C 1
ATOM 2335 O O . ARG A 1 302 ? 67.718 -36.795 0.347 1.00 29.84 302 ARG A O 1
ATOM 2342 N N . THR A 1 303 ? 68.342 -38.287 1.913 1.00 38.72 303 THR A N 1
ATOM 2343 C CA . THR A 1 303 ? 68.327 -37.460 3.120 1.00 38.72 303 THR A CA 1
ATOM 2344 C C . THR A 1 303 ? 69.745 -36.977 3.390 1.00 38.72 303 THR A C 1
ATOM 2346 O O . THR A 1 303 ? 70.655 -37.806 3.405 1.00 38.72 303 THR A O 1
ATOM 2349 N N . TYR A 1 304 ? 69.901 -35.678 3.617 1.00 42.44 304 TYR A N 1
ATOM 2350 C CA . TYR A 1 304 ? 70.721 -35.076 4.670 1.00 42.44 304 TYR A CA 1
ATOM 2351 C C . TYR A 1 304 ? 70.085 -33.735 5.024 1.00 42.44 304 TYR A C 1
ATOM 2353 O O . TYR A 1 304 ? 69.640 -33.052 4.074 1.00 42.44 304 TYR A O 1
#

Radius of gyration: 33.72 Å; chains: 1; bounding box: 102×94×77 Å

Foldseek 3Di:
DPVVVVVVVVLVVVLVVVLVLLCVLLVVLLLLLVCQAPQADPVVRAGHPDHLVRLVVDDQDDPPDPCSVVVLLVSLQVLLLSVLLSNQCSVCSSVVHHRQKDALCSQPPSNPPVAFGIFSDAPPVSHGDQVRGEAEDEDDPALLRVLVVCLDPVNVVCLVSLGAYEYFQVNQVVVLVNLVVVLVVLVVVQVVCVVVVHHDPPSVVSNSSSVSNNVRYDYTPHHSVLSSCSNPPVPVSSVVSSVVSVVVSVVVSVVSVVVSPPPPDPVPPPPPPPPDDDDDDDDDDDDDDDDDDDDDDDDDDDDD